Protein AF-A0A1X9MAU6-F1 (afdb_monomer_lite)

Secondary structure (DSSP, 8-state):
-EEEEE--STTS-HHHHHHHH---HHHHHHHHHHHHHHHHHHHHSTTTTTTTT-EEEEE-SS-S-SEEEEEE-SSS-EEEEEEEHHHHHHHHHTTTHHHHT--S---HHHHHHHHHHHHHHHHHHHHHH---SSHHHHHHHHHHHHHHHHHHHHTT-SSS-SHHHHHHHTTSHHHHHHHHHHHHHGGGS------HHHHHHHHHHHHS----

Sequence (212 aa):
MYIQNSLHFIYNDETYLQDNFQISRKEAIHCVAGICRTVKWLEASIFKEVLDDVRCHITDEPINFPGELVINEGEPFEPIIYMNVMAITEDFQNKEYVIDLKKNTATCFEYASFILLHEVGHYIHALIGGRGKNKREKLFDYFDGGQYYYNRYMQKMVKGISNKEKKMYRNIPHEKAADQFAMQYVQEIPIIRLDSKLLTCNLLKMVGNRTE

pLDDT: mean 86.07, std 14.17, range [34.09, 98.5]

Foldseek 3Di:
DAEAEAEDQLPDDQCSCCVPQVFGSVLLLLLLVLQVLLVVVCCVDPNNVVCVQEYEYEYQPPDQDQWDFDFDPDPVTGTYIYGHSSNLRVCVVVVVCCLLLVDPDDGSSLSSNLRNLLNVQLLVCLCVVAPDPDSNNSNCRVVVVQVVLVVVLVVPDDDCPDPVSVNSVCPRPSNVSSSVRSNVCSVVRDDDPDDPVVSVVVVCVVNVPDDD

Radius of gyration: 17.12 Å; chains: 1; bounding box: 43×42×46 Å

Organism: NCBI:txid199441

Structure (mmCIF, N/CA/C/O backbone):
data_AF-A0A1X9MAU6-F1
#
_entry.id   AF-A0A1X9MAU6-F1
#
loop_
_atom_site.group_PDB
_atom_site.id
_atom_site.type_symbol
_atom_site.label_atom_id
_atom_site.label_alt_id
_atom_site.label_comp_id
_atom_site.label_asym_id
_atom_site.label_entity_id
_atom_site.label_seq_id
_atom_site.pdbx_PDB_ins_code
_atom_site.Cartn_x
_atom_site.Cartn_y
_atom_site.Cartn_z
_atom_site.occupancy
_atom_site.B_iso_or_equiv
_atom_site.auth_seq_id
_atom_site.auth_comp_id
_atom_site.auth_asym_id
_atom_site.auth_atom_id
_atom_site.pdbx_PDB_model_num
ATOM 1 N N . MET A 1 1 ? -2.251 -9.849 -11.220 1.00 87.25 1 MET A N 1
ATOM 2 C CA . MET A 1 1 ? -1.843 -9.777 -9.808 1.00 87.25 1 MET A CA 1
ATOM 3 C C . MET A 1 1 ? -2.302 -11.043 -9.125 1.00 87.25 1 MET A C 1
ATOM 5 O O . MET A 1 1 ? -3.465 -11.401 -9.264 1.00 87.25 1 MET A O 1
ATOM 9 N N . TYR A 1 2 ? -1.398 -11.730 -8.438 1.00 84.38 2 TYR A N 1
ATOM 10 C CA . TYR A 1 2 ? -1.697 -12.973 -7.724 1.00 84.38 2 TYR A CA 1
ATOM 11 C C . TYR A 1 2 ? -1.668 -12.720 -6.221 1.00 84.38 2 TYR A C 1
ATOM 13 O O . TYR A 1 2 ? -0.751 -12.060 -5.746 1.00 84.38 2 TYR A O 1
ATOM 21 N N . ILE A 1 3 ? -2.645 -13.230 -5.471 1.00 86.31 3 ILE A N 1
ATOM 22 C CA . ILE A 1 3 ? -2.683 -13.071 -4.011 1.00 86.31 3 ILE A CA 1
ATOM 23 C C . ILE A 1 3 ? -2.075 -14.305 -3.344 1.00 86.31 3 ILE A C 1
ATOM 25 O O . ILE A 1 3 ? -2.499 -15.425 -3.623 1.00 86.31 3 ILE A O 1
ATOM 29 N N . GLN A 1 4 ? -1.147 -14.084 -2.417 1.00 86.00 4 GLN A N 1
ATOM 30 C CA . GLN A 1 4 ? -0.678 -15.075 -1.453 1.00 86.00 4 GLN A CA 1
ATOM 31 C C . GLN A 1 4 ? -1.038 -14.592 -0.047 1.00 86.00 4 GLN A C 1
ATOM 33 O O . GLN A 1 4 ? -0.888 -13.412 0.252 1.00 86.00 4 GLN A O 1
ATOM 38 N N . ASN A 1 5 ? -1.531 -15.482 0.813 1.00 83.31 5 ASN A N 1
ATOM 39 C CA . ASN A 1 5 ? -1.974 -15.114 2.156 1.00 83.31 5 ASN A CA 1
ATOM 40 C C . ASN A 1 5 ? -1.240 -15.941 3.212 1.00 83.31 5 ASN A C 1
ATOM 42 O O . ASN A 1 5 ? -1.161 -17.161 3.081 1.00 83.31 5 ASN A O 1
ATOM 46 N N . SER A 1 6 ? -0.784 -15.272 4.267 1.00 86.25 6 SER A N 1
ATOM 47 C CA . SER A 1 6 ? -0.208 -15.869 5.473 1.00 86.25 6 SER A CA 1
ATOM 48 C C . SER A 1 6 ? -0.834 -15.188 6.690 1.00 86.25 6 SER A C 1
ATOM 50 O O . SER A 1 6 ? -0.318 -14.203 7.207 1.00 86.25 6 SER A O 1
ATOM 52 N N . LEU A 1 7 ? -2.034 -15.634 7.066 1.00 86.94 7 LEU A N 1
ATOM 53 C CA . LEU A 1 7 ? -2.808 -15.050 8.163 1.00 86.94 7 LEU A CA 1
ATOM 54 C C . LEU A 1 7 ? -2.908 -16.074 9.295 1.00 86.94 7 LEU A C 1
ATOM 56 O O . LEU A 1 7 ? -3.520 -17.131 9.136 1.00 86.94 7 LEU A O 1
ATOM 60 N N . HIS A 1 8 ? -2.292 -15.768 10.427 1.00 85.56 8 HIS A N 1
ATOM 61 C CA . HIS A 1 8 ? -2.193 -16.628 11.598 1.00 85.56 8 HIS A CA 1
ATOM 62 C C . HIS A 1 8 ? -2.776 -15.962 12.844 1.00 85.56 8 HIS A C 1
ATOM 64 O O . HIS A 1 8 ? -3.524 -16.590 13.596 1.00 85.56 8 HIS A O 1
ATOM 70 N N . PHE A 1 9 ? -2.451 -14.690 13.065 1.00 84.69 9 PHE A N 1
ATOM 71 C CA . PHE A 1 9 ? -2.746 -13.978 14.299 1.00 84.69 9 PHE A CA 1
ATOM 72 C C . PHE A 1 9 ? -4.135 -13.341 14.327 1.00 84.69 9 PHE A C 1
ATOM 74 O O . PHE A 1 9 ? -4.756 -13.345 15.391 1.00 84.69 9 PHE A O 1
ATOM 81 N N . ILE A 1 10 ? -4.673 -12.867 13.195 1.00 84.69 10 ILE A N 1
ATOM 82 C CA . ILE A 1 10 ? -5.973 -12.163 13.148 1.00 84.69 10 ILE A CA 1
ATOM 83 C C . ILE A 1 10 ? -7.165 -13.022 13.602 1.00 84.69 10 ILE A C 1
ATOM 85 O O . ILE A 1 10 ? -8.248 -12.500 13.880 1.00 84.69 10 ILE A O 1
ATOM 89 N N . TYR A 1 11 ? -6.988 -14.344 13.655 1.00 83.06 11 TYR A N 1
ATOM 90 C CA . TYR A 1 11 ? -8.008 -15.291 14.097 1.00 83.06 11 TYR A CA 1
ATOM 91 C C . TYR A 1 11 ? -8.057 -15.461 15.623 1.00 83.06 11 TYR A C 1
ATOM 93 O O . TYR A 1 11 ? -9.069 -15.940 16.142 1.00 83.06 11 TYR A O 1
ATOM 101 N N . ASN A 1 12 ? -7.021 -15.024 16.349 1.00 85.31 12 ASN A N 1
ATOM 102 C CA . ASN A 1 12 ? -7.006 -15.020 17.813 1.00 85.31 12 ASN A CA 1
ATOM 103 C C . ASN A 1 12 ? -8.033 -14.041 18.380 1.00 85.31 12 ASN A C 1
ATOM 105 O O . ASN A 1 12 ? -8.452 -13.106 17.692 1.00 85.31 12 ASN A O 1
ATOM 109 N N . ASP A 1 13 ? -8.487 -14.285 19.611 1.00 85.88 13 ASP A N 1
ATOM 110 C CA . ASP A 1 13 ? -9.498 -13.465 20.284 1.00 85.88 13 ASP A CA 1
ATOM 111 C C . ASP A 1 13 ? -9.099 -11.984 20.434 1.00 85.88 13 ASP A C 1
ATOM 113 O O . ASP A 1 13 ? -7.936 -11.607 20.303 1.00 85.88 13 ASP A O 1
ATOM 117 N N . GLU A 1 14 ? -10.105 -11.126 20.651 1.00 89.75 14 GLU A N 1
ATOM 118 C CA . GLU A 1 14 ? -9.901 -9.673 20.769 1.00 89.75 14 GLU A CA 1
ATOM 119 C C . GLU A 1 14 ? -8.906 -9.336 21.884 1.00 89.75 14 GLU A C 1
ATOM 121 O O . GLU A 1 14 ? -8.099 -8.427 21.726 1.00 89.75 14 GLU A O 1
ATOM 126 N N . THR A 1 15 ? -8.946 -10.076 22.996 1.00 91.44 15 THR A N 1
ATOM 127 C CA . THR A 1 15 ? -8.061 -9.851 24.141 1.00 91.44 15 THR A CA 1
ATOM 128 C C . THR A 1 15 ? -6.611 -10.100 23.748 1.00 91.44 15 THR A C 1
ATOM 130 O O . THR A 1 15 ? -5.769 -9.239 23.973 1.00 91.44 15 THR A O 1
ATOM 133 N N . TYR A 1 16 ? -6.324 -11.210 23.067 1.00 91.44 16 TYR A N 1
ATOM 134 C CA . TYR A 1 16 ? -4.987 -11.503 22.563 1.00 91.44 16 TYR A CA 1
ATOM 135 C C . TYR A 1 16 ? -4.469 -10.418 21.609 1.00 91.44 16 TYR A C 1
ATOM 137 O O . TYR A 1 16 ? -3.326 -9.974 21.750 1.00 91.44 16 TYR A O 1
ATOM 145 N N . LEU A 1 17 ? -5.298 -9.982 20.653 1.00 89.62 17 LEU A N 1
ATOM 146 C CA . LEU A 1 17 ? -4.922 -8.948 19.683 1.00 89.62 17 LEU A CA 1
ATOM 147 C C . LEU A 1 17 ? -4.621 -7.609 20.363 1.00 89.62 17 LEU A C 1
ATOM 149 O O . LEU A 1 17 ? -3.626 -6.956 20.039 1.00 89.62 17 LEU A O 1
ATOM 153 N N . GLN A 1 18 ? -5.435 -7.236 21.347 1.00 90.12 18 GLN A N 1
ATOM 154 C CA . GLN A 1 18 ? -5.268 -5.989 22.076 1.00 90.12 18 GLN A CA 1
ATOM 155 C C . GLN A 1 18 ? -4.051 -6.020 23.012 1.00 90.12 18 GLN A C 1
ATOM 157 O O . GLN A 1 18 ? -3.299 -5.049 23.052 1.00 90.12 18 GLN A O 1
ATOM 162 N N . ASP A 1 19 ? -3.824 -7.128 23.721 1.00 90.94 19 ASP A N 1
ATOM 163 C CA . ASP A 1 19 ? -2.736 -7.249 24.698 1.00 90.94 19 ASP A CA 1
ATOM 164 C C . ASP A 1 19 ? -1.352 -7.320 24.034 1.00 90.94 19 ASP A C 1
ATOM 166 O O . ASP A 1 19 ? -0.383 -6.782 24.571 1.00 90.94 19 ASP A O 1
ATOM 170 N N . ASN A 1 20 ? -1.245 -7.966 22.866 1.00 88.88 20 ASN A N 1
ATOM 171 C CA . ASN A 1 20 ? 0.046 -8.204 22.207 1.00 88.88 20 ASN A CA 1
ATOM 172 C C . ASN A 1 20 ? 0.369 -7.184 21.111 1.00 88.88 20 ASN A C 1
ATOM 174 O O . ASN A 1 20 ? 1.542 -6.894 20.884 1.00 88.88 20 ASN A O 1
ATOM 178 N N . PHE A 1 21 ? -0.649 -6.642 20.438 1.00 87.81 21 PHE A N 1
ATOM 179 C CA . PHE A 1 21 ? -0.461 -5.787 19.261 1.00 87.81 21 PHE A CA 1
ATOM 180 C C . PHE A 1 21 ? -1.219 -4.462 19.339 1.00 87.81 21 PHE A C 1
ATOM 182 O O . PHE A 1 21 ? -1.062 -3.629 18.457 1.00 87.81 21 PHE A O 1
ATOM 189 N N . GLN A 1 22 ? -2.034 -4.247 20.379 1.00 90.25 22 GLN A N 1
ATOM 190 C CA . GLN A 1 22 ? -2.821 -3.022 20.573 1.00 90.25 22 GLN A CA 1
ATOM 191 C C . GLN A 1 22 ? -3.799 -2.714 19.425 1.00 90.25 22 GLN A C 1
ATOM 193 O O . GLN A 1 22 ? -4.216 -1.563 19.250 1.00 90.25 22 GLN A O 1
ATOM 198 N N . ILE A 1 23 ? -4.208 -3.739 18.668 1.00 92.19 23 ILE A N 1
ATOM 199 C CA . ILE A 1 23 ? -5.143 -3.585 17.554 1.00 92.19 23 ILE A CA 1
ATOM 200 C C . ILE A 1 23 ? -6.524 -4.177 17.835 1.00 92.19 23 ILE A C 1
ATOM 202 O O . ILE A 1 23 ? -6.659 -5.203 18.501 1.00 92.19 23 ILE A O 1
ATOM 206 N N . SER A 1 24 ? -7.549 -3.584 17.218 1.00 91.62 24 SER A N 1
ATOM 207 C CA . SER A 1 24 ? -8.897 -4.148 17.218 1.00 91.62 24 SER A CA 1
ATOM 208 C C . SER A 1 24 ? -9.101 -5.144 16.081 1.00 91.62 24 SER A C 1
ATOM 210 O O . SER A 1 24 ? -8.822 -4.849 14.913 1.00 91.62 24 SER A O 1
ATOM 212 N N . ARG A 1 25 ? -9.734 -6.284 16.385 1.00 89.81 25 ARG A N 1
ATOM 213 C CA . ARG A 1 25 ? -10.102 -7.284 15.369 1.00 89.81 25 ARG A CA 1
ATOM 214 C C . ARG A 1 25 ? -11.021 -6.698 14.307 1.00 89.81 25 ARG A C 1
ATOM 216 O O . ARG A 1 25 ? -10.919 -7.047 13.134 1.00 89.81 25 ARG A O 1
ATOM 223 N N . LYS A 1 26 ? -11.945 -5.819 14.706 1.00 90.31 26 LYS A N 1
ATOM 224 C CA . LYS A 1 26 ? -12.883 -5.188 13.771 1.00 90.31 26 LYS A CA 1
ATOM 225 C C . LYS A 1 26 ? -12.127 -4.414 12.691 1.00 90.31 26 LYS A C 1
ATOM 227 O O . LYS A 1 26 ? -12.440 -4.561 11.511 1.00 90.31 26 LYS A O 1
ATOM 232 N N . GLU A 1 27 ? -11.142 -3.618 13.088 1.00 93.31 27 GLU A N 1
ATOM 233 C CA . GLU A 1 27 ? -10.361 -2.819 12.147 1.00 93.31 27 GLU A CA 1
ATOM 234 C C . GLU A 1 27 ? -9.421 -3.705 11.316 1.00 93.31 27 GLU A C 1
ATOM 236 O O . GLU A 1 27 ? -9.380 -3.539 10.100 1.00 93.31 27 GLU A O 1
ATOM 241 N N . ALA A 1 28 ? -8.817 -4.749 11.898 1.00 92.31 28 ALA A N 1
ATOM 242 C CA . ALA A 1 28 ? -8.039 -5.743 11.147 1.00 92.31 28 ALA A CA 1
ATOM 243 C C . ALA A 1 28 ? -8.863 -6.428 10.042 1.00 92.31 28 ALA A C 1
ATOM 245 O O . ALA A 1 28 ? -8.425 -6.578 8.900 1.00 92.31 28 ALA A O 1
ATOM 246 N N . ILE A 1 29 ? -10.112 -6.782 10.345 1.00 90.44 29 ILE A N 1
ATOM 247 C CA . ILE A 1 29 ? -11.046 -7.348 9.371 1.00 90.44 29 ILE A CA 1
ATOM 248 C C . ILE A 1 29 ? -11.377 -6.334 8.260 1.00 90.44 29 ILE A C 1
ATOM 250 O O . ILE A 1 29 ? -11.434 -6.695 7.080 1.00 90.44 29 ILE A O 1
ATOM 254 N N . HIS A 1 30 ? -11.593 -5.064 8.615 1.00 92.62 30 HIS A N 1
ATOM 255 C CA . HIS A 1 30 ? -11.817 -3.991 7.643 1.00 92.62 30 HIS A CA 1
ATOM 256 C C . HIS A 1 30 ? -10.582 -3.755 6.761 1.00 92.62 30 HIS A C 1
ATOM 258 O O . HIS A 1 30 ? -10.739 -3.522 5.561 1.00 92.62 30 HIS A O 1
ATOM 264 N N . CYS A 1 31 ? -9.381 -3.870 7.329 1.00 94.62 31 CYS A N 1
ATOM 265 C CA . CYS A 1 31 ? -8.114 -3.798 6.613 1.00 94.62 31 CYS A CA 1
ATOM 266 C C . CYS A 1 31 ? -8.024 -4.894 5.543 1.00 94.62 31 CYS A C 1
ATOM 268 O O . CYS A 1 31 ? -7.892 -4.581 4.359 1.00 94.62 31 CYS A O 1
ATOM 270 N N . VAL A 1 32 ? -8.200 -6.168 5.922 1.00 92.94 32 VAL A N 1
ATOM 271 C CA . VAL A 1 32 ? -8.203 -7.297 4.969 1.00 92.94 32 VAL A CA 1
ATOM 272 C C . VAL A 1 32 ? -9.234 -7.074 3.860 1.00 92.94 32 VAL A C 1
ATOM 274 O O . VAL A 1 32 ? -8.935 -7.255 2.679 1.00 92.94 32 VAL A O 1
ATOM 277 N N . ALA A 1 33 ? -10.444 -6.632 4.216 1.00 90.56 33 ALA A N 1
ATOM 278 C CA . ALA A 1 33 ? -11.483 -6.340 3.236 1.00 90.56 33 ALA A CA 1
ATOM 279 C C . ALA A 1 33 ? -11.072 -5.229 2.251 1.00 90.56 33 ALA A C 1
ATOM 281 O O . ALA A 1 33 ? -11.349 -5.359 1.057 1.00 90.56 33 ALA A O 1
ATOM 282 N N . GLY A 1 34 ? -10.402 -4.174 2.728 1.00 94.38 34 GLY A N 1
ATOM 283 C CA . GLY A 1 34 ? -9.863 -3.089 1.902 1.00 94.38 34 GLY A CA 1
ATOM 284 C C . GLY A 1 34 ? -8.822 -3.584 0.902 1.00 94.38 34 GLY A C 1
ATOM 285 O O . GLY A 1 34 ? -8.954 -3.337 -0.299 1.00 94.38 34 GLY A O 1
ATOM 286 N N . ILE A 1 35 ? -7.854 -4.377 1.372 1.00 95.25 35 ILE A N 1
ATOM 287 C CA . ILE A 1 35 ? -6.806 -4.971 0.528 1.00 95.25 35 ILE A CA 1
ATOM 288 C C . ILE A 1 35 ? -7.440 -5.855 -0.552 1.00 95.25 35 ILE A C 1
ATOM 290 O O . ILE A 1 35 ? -7.277 -5.599 -1.745 1.00 95.25 35 ILE A O 1
ATOM 294 N N . CYS A 1 36 ? -8.242 -6.852 -0.163 1.00 92.00 36 CYS A N 1
ATOM 295 C CA . CYS A 1 36 ? -8.855 -7.776 -1.119 1.00 92.00 36 CYS A CA 1
ATOM 296 C C . CYS A 1 36 ? -9.763 -7.059 -2.126 1.00 92.00 36 CYS A C 1
ATOM 298 O O . CYS A 1 36 ? -9.847 -7.455 -3.292 1.00 92.00 36 CYS A O 1
ATOM 300 N N . ARG A 1 37 ? -10.485 -6.017 -1.695 1.00 92.75 37 ARG A N 1
ATOM 301 C CA . ARG A 1 37 ? -11.364 -5.266 -2.594 1.00 92.75 37 ARG A CA 1
ATOM 302 C C . ARG A 1 37 ? -10.578 -4.423 -3.586 1.00 92.75 37 ARG A C 1
ATOM 304 O O . ARG A 1 37 ? -10.982 -4.352 -4.746 1.00 92.75 37 ARG A O 1
ATOM 311 N N . THR A 1 38 ? -9.463 -3.857 -3.147 1.00 96.44 38 THR A N 1
ATOM 312 C CA . THR A 1 38 ? -8.534 -3.121 -4.002 1.00 96.44 38 THR A CA 1
ATOM 313 C C . THR A 1 38 ? -7.912 -4.037 -5.051 1.00 96.44 38 THR A C 1
ATOM 315 O O . THR A 1 38 ? -7.957 -3.697 -6.229 1.00 96.44 38 THR A O 1
ATOM 318 N N . VAL A 1 39 ? -7.459 -5.244 -4.682 1.00 94.56 39 VAL A N 1
ATOM 319 C CA . VAL A 1 39 ? -6.945 -6.223 -5.662 1.00 94.56 39 VAL A CA 1
ATOM 320 C C . VAL A 1 39 ? -7.992 -6.552 -6.729 1.00 94.56 39 VAL A C 1
ATOM 322 O O . VAL A 1 39 ? -7.709 -6.455 -7.919 1.00 94.56 39 VAL A O 1
ATOM 325 N N . LYS A 1 40 ? -9.236 -6.846 -6.331 1.00 92.12 40 LYS A N 1
ATOM 326 C CA . LYS A 1 40 ? -10.325 -7.101 -7.294 1.00 92.12 40 LYS A CA 1
ATOM 327 C C . LYS A 1 40 ? -10.593 -5.930 -8.232 1.00 92.12 40 LYS A C 1
ATOM 329 O O . LYS A 1 40 ? -10.967 -6.134 -9.382 1.00 92.12 40 LYS A O 1
ATOM 334 N N . TRP A 1 41 ? -10.502 -4.705 -7.719 1.00 95.44 41 TRP A N 1
ATOM 335 C CA . TRP A 1 41 ? -10.665 -3.518 -8.548 1.00 95.44 41 TRP A CA 1
ATOM 336 C C . TRP A 1 41 ? -9.508 -3.407 -9.546 1.00 95.44 41 TRP A C 1
ATOM 338 O O . TRP A 1 41 ? -9.765 -3.226 -10.732 1.00 95.44 41 TRP A O 1
ATOM 348 N N . LEU A 1 42 ? -8.263 -3.629 -9.108 1.00 95.81 42 LEU A N 1
ATOM 349 C CA . LEU A 1 42 ? -7.078 -3.636 -9.974 1.00 95.81 42 LEU A CA 1
ATOM 350 C C . LEU A 1 42 ? -7.192 -4.678 -11.098 1.00 95.81 42 LEU A C 1
ATOM 352 O O . LEU A 1 42 ? -6.919 -4.349 -12.251 1.00 95.81 42 LEU A O 1
ATOM 356 N N . GLU A 1 43 ? -7.675 -5.886 -10.796 1.00 93.19 43 GLU A N 1
ATOM 357 C CA . GLU A 1 43 ? -7.939 -6.956 -11.775 1.00 93.19 43 GLU A CA 1
ATOM 358 C C . GLU A 1 43 ? -8.987 -6.591 -12.841 1.00 93.19 43 GLU A C 1
ATOM 360 O O . GLU A 1 43 ? -8.977 -7.164 -13.933 1.00 93.19 43 GLU A O 1
ATOM 365 N N . ALA A 1 44 ? -9.891 -5.659 -12.534 1.00 92.81 44 ALA A N 1
ATOM 366 C CA . ALA A 1 44 ? -10.927 -5.165 -13.442 1.00 92.81 44 ALA A CA 1
ATOM 367 C C . ALA A 1 44 ? -10.589 -3.792 -14.057 1.00 92.81 44 ALA A C 1
ATOM 369 O O . ALA A 1 44 ? -11.336 -3.293 -14.898 1.00 92.81 44 ALA A O 1
ATOM 370 N N . SER A 1 45 ? -9.488 -3.174 -13.627 1.00 95.50 45 SER A N 1
ATOM 371 C CA . SER A 1 45 ? -9.066 -1.835 -14.034 1.00 95.50 45 SER A CA 1
ATOM 372 C C . SER A 1 45 ? -8.195 -1.847 -15.296 1.00 95.50 45 SER A C 1
ATOM 374 O O . SER A 1 45 ? -7.755 -2.894 -15.774 1.00 95.50 45 SER A O 1
ATOM 376 N N . ILE A 1 46 ? -7.850 -0.649 -15.775 1.00 95.44 46 ILE A N 1
ATOM 377 C CA . ILE A 1 46 ? -6.845 -0.439 -16.830 1.00 95.44 46 ILE A CA 1
ATOM 378 C C . ILE A 1 46 ? -5.440 -0.941 -16.452 1.00 95.44 46 ILE A C 1
ATOM 380 O O . ILE A 1 46 ? -4.600 -1.114 -17.328 1.00 95.44 46 ILE A O 1
ATOM 384 N N . PHE A 1 47 ? -5.168 -1.184 -15.165 1.00 96.25 47 PHE A N 1
ATOM 385 C CA . PHE A 1 47 ? -3.858 -1.628 -14.681 1.00 96.25 47 PHE A CA 1
ATOM 386 C C . PHE A 1 47 ? -3.661 -3.143 -14.760 1.00 96.25 47 PHE A C 1
ATOM 388 O O . PHE A 1 47 ? -2.550 -3.618 -14.530 1.00 96.25 47 PHE A O 1
ATOM 395 N N . LYS A 1 48 ? -4.714 -3.904 -15.086 1.00 95.25 48 LYS A N 1
ATOM 396 C CA . LYS A 1 48 ? -4.713 -5.372 -15.064 1.00 95.25 48 LYS A CA 1
ATOM 397 C C . LYS A 1 48 ? -3.507 -5.981 -15.781 1.00 95.25 48 LYS A C 1
ATOM 399 O O . LYS A 1 48 ? -2.852 -6.847 -15.214 1.00 95.25 48 LYS A O 1
ATOM 404 N N . GLU A 1 49 ? -3.241 -5.540 -17.009 1.00 94.38 49 GLU A N 1
ATOM 405 C CA . GLU A 1 49 ? -2.168 -6.090 -17.848 1.00 94.38 49 GLU A CA 1
ATOM 406 C C . GLU A 1 49 ? -0.777 -5.735 -17.320 1.00 94.38 49 GLU A C 1
ATOM 408 O O . GLU A 1 49 ? 0.149 -6.522 -17.440 1.00 94.38 49 GLU A O 1
ATOM 413 N N . VAL A 1 50 ? -0.623 -4.565 -16.697 1.00 93.50 50 VAL A N 1
ATOM 414 C CA . VAL A 1 50 ? 0.668 -4.119 -16.154 1.00 93.50 50 VAL A CA 1
ATOM 415 C C . VAL A 1 50 ? 1.009 -4.851 -14.852 1.00 93.50 50 VAL A C 1
ATOM 417 O O . VAL A 1 50 ? 2.182 -5.044 -14.537 1.00 93.50 50 VAL A O 1
ATOM 420 N N . LEU A 1 51 ? -0.019 -5.249 -14.101 1.00 94.31 51 LEU A N 1
ATOM 421 C CA . LEU A 1 51 ? 0.079 -5.896 -12.794 1.00 94.31 51 LEU A CA 1
ATOM 422 C C . LEU A 1 51 ? -0.055 -7.422 -12.870 1.00 94.31 51 LEU A C 1
ATOM 424 O O . LEU A 1 51 ? -0.296 -8.062 -11.844 1.00 94.31 51 LEU A O 1
ATOM 428 N N . ASP A 1 52 ? 0.005 -8.017 -14.059 1.00 91.00 52 ASP A N 1
ATOM 429 C CA . ASP A 1 52 ? -0.234 -9.445 -14.260 1.00 91.00 52 ASP A CA 1
ATOM 430 C C . ASP A 1 52 ? 0.792 -10.320 -13.526 1.00 91.00 52 ASP A C 1
ATOM 432 O O . ASP A 1 52 ? 0.391 -11.298 -12.901 1.00 91.00 52 ASP A O 1
ATOM 436 N N . ASP A 1 53 ? 2.054 -9.899 -13.497 1.00 88.31 53 ASP A N 1
ATOM 437 C CA . ASP A 1 53 ? 3.200 -10.570 -12.878 1.00 88.31 53 ASP A CA 1
ATOM 438 C C . ASP A 1 53 ? 3.495 -10.163 -11.428 1.00 88.31 53 ASP A C 1
ATOM 440 O O . ASP A 1 53 ? 4.394 -10.723 -10.802 1.00 88.31 53 ASP A O 1
ATOM 444 N N . VAL A 1 54 ? 2.732 -9.223 -10.869 1.00 92.44 54 VAL A N 1
ATOM 445 C CA . VAL A 1 54 ? 2.913 -8.779 -9.482 1.00 92.44 54 VAL A CA 1
ATOM 446 C C . VAL A 1 54 ? 2.253 -9.770 -8.526 1.00 92.44 54 VAL A C 1
ATOM 448 O O . VAL A 1 54 ? 1.057 -10.074 -8.658 1.00 92.44 54 VAL A O 1
ATOM 451 N N . ARG A 1 55 ? 2.997 -10.243 -7.521 1.00 92.44 55 ARG A N 1
ATOM 452 C CA . ARG A 1 55 ? 2.419 -10.977 -6.386 1.00 92.44 55 ARG A CA 1
ATOM 453 C C . ARG A 1 55 ? 2.091 -10.010 -5.253 1.00 92.44 55 ARG A C 1
ATOM 455 O O . ARG A 1 55 ? 2.866 -9.118 -4.946 1.00 92.44 55 ARG A O 1
ATOM 462 N N . CYS A 1 56 ? 0.932 -10.181 -4.635 1.00 93.88 56 CYS A N 1
ATOM 463 C CA . CYS A 1 56 ? 0.492 -9.444 -3.459 1.00 93.88 56 CYS A CA 1
ATOM 464 C C . CYS A 1 56 ? 0.442 -10.419 -2.282 1.00 93.88 56 CYS A C 1
ATOM 466 O O . CYS A 1 56 ? -0.426 -11.292 -2.2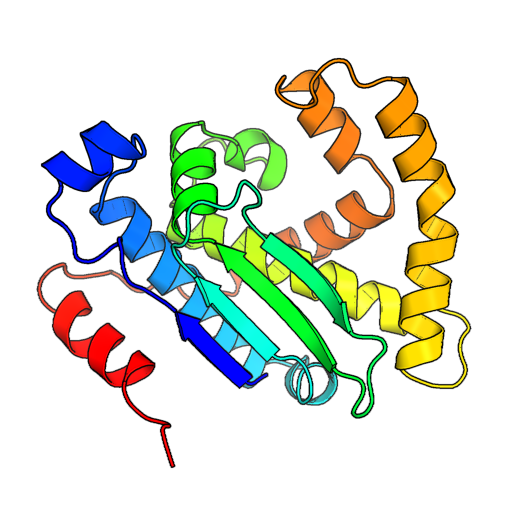43 1.00 93.88 56 CYS A O 1
ATOM 468 N N . HIS A 1 57 ? 1.365 -10.283 -1.336 1.00 93.62 57 HIS A N 1
ATOM 469 C CA . HIS A 1 57 ? 1.426 -11.105 -0.138 1.00 93.62 57 HIS A CA 1
ATOM 470 C C . HIS A 1 57 ? 0.740 -10.384 1.025 1.00 93.62 57 HIS A C 1
ATOM 472 O O . HIS A 1 57 ? 1.225 -9.362 1.498 1.00 93.62 57 HIS A O 1
ATOM 478 N N . ILE A 1 58 ? -0.394 -10.908 1.486 1.00 93.81 58 ILE A N 1
ATOM 479 C CA . ILE A 1 58 ? -1.115 -10.395 2.654 1.00 93.81 58 ILE A CA 1
ATOM 480 C C . ILE A 1 58 ? -0.696 -11.213 3.874 1.00 93.81 58 ILE A C 1
ATOM 482 O O . ILE A 1 58 ? -0.897 -12.428 3.898 1.00 93.81 58 ILE A O 1
ATOM 486 N N . THR A 1 59 ? -0.126 -10.554 4.879 1.00 92.25 59 THR A N 1
ATOM 487 C CA . THR A 1 59 ? 0.375 -11.192 6.100 1.00 92.25 59 THR A CA 1
ATOM 488 C C . THR A 1 59 ? -0.130 -10.492 7.357 1.00 92.25 59 THR A C 1
ATOM 490 O O . THR A 1 59 ? -0.511 -9.321 7.322 1.00 92.25 59 THR A O 1
ATOM 493 N N . ASP A 1 60 ? -0.144 -11.211 8.472 1.00 90.00 60 ASP A N 1
ATOM 494 C CA . ASP A 1 60 ? -0.338 -10.658 9.812 1.00 90.00 60 ASP A CA 1
ATOM 495 C C . ASP A 1 60 ? 0.824 -10.975 10.761 1.00 90.00 60 ASP A C 1
ATOM 497 O O . ASP A 1 60 ? 0.712 -10.810 11.976 1.00 90.00 60 ASP A O 1
ATOM 501 N N . GLU A 1 61 ? 1.957 -11.405 10.207 1.00 87.75 61 GLU A N 1
ATOM 502 C CA . GLU A 1 61 ? 3.185 -11.583 10.969 1.00 87.75 61 GLU A CA 1
ATOM 503 C C . GLU A 1 61 ? 3.647 -10.250 11.585 1.00 87.75 61 GLU A C 1
ATOM 505 O O . GLU A 1 61 ? 3.423 -9.188 11.002 1.00 87.75 61 GLU A O 1
ATOM 510 N N . PRO A 1 62 ? 4.304 -10.264 12.757 1.00 74.81 62 PRO A N 1
ATOM 511 C CA . PRO A 1 62 ? 4.742 -9.053 13.450 1.00 74.81 62 PRO A CA 1
ATOM 512 C C . PRO A 1 62 ? 5.934 -8.398 12.734 1.00 74.81 62 PRO A C 1
ATOM 514 O O . PRO A 1 62 ? 7.092 -8.574 13.113 1.00 74.81 62 PRO A O 1
ATOM 517 N N . ILE A 1 63 ? 5.636 -7.646 11.677 1.00 74.94 63 ILE A N 1
ATOM 518 C CA . ILE A 1 63 ? 6.591 -6.900 10.858 1.00 74.94 63 ILE A CA 1
ATOM 519 C C . ILE A 1 63 ? 6.198 -5.418 10.885 1.00 74.94 63 ILE A C 1
ATOM 521 O O . ILE A 1 63 ? 5.018 -5.080 10.857 1.00 74.94 63 ILE A O 1
ATOM 525 N N . ASN A 1 64 ? 7.189 -4.526 10.929 1.00 71.06 64 ASN A N 1
ATOM 526 C CA . ASN A 1 64 ? 6.994 -3.097 11.215 1.00 71.06 64 ASN A CA 1
ATOM 527 C C . ASN A 1 64 ? 6.720 -2.213 9.982 1.00 71.06 64 ASN A C 1
ATOM 529 O O . ASN A 1 64 ? 6.973 -1.010 10.044 1.00 71.06 64 ASN A O 1
ATOM 533 N N . PHE A 1 65 ? 6.257 -2.764 8.858 1.00 86.00 65 PHE A N 1
ATOM 534 C CA . PHE A 1 65 ? 5.877 -1.955 7.695 1.00 86.00 65 PHE A CA 1
ATOM 535 C C . PHE A 1 65 ? 4.450 -2.279 7.235 1.00 86.00 65 PHE A C 1
ATOM 537 O O . PHE A 1 65 ? 4.099 -3.455 7.139 1.00 86.00 65 PHE A O 1
ATOM 544 N N . PRO A 1 66 ? 3.614 -1.262 6.950 1.00 92.12 66 PRO A N 1
ATOM 545 C CA . PRO A 1 66 ? 2.231 -1.470 6.521 1.00 92.12 66 PRO A CA 1
ATOM 546 C C . PRO A 1 66 ? 2.146 -2.014 5.088 1.00 92.12 66 PRO A C 1
ATOM 548 O O . PRO A 1 66 ? 1.283 -2.840 4.785 1.00 92.12 66 PRO A O 1
ATOM 551 N N . GLY A 1 67 ? 3.061 -1.581 4.221 1.00 94.44 67 GLY A N 1
ATOM 552 C CA . GLY A 1 67 ? 3.195 -2.015 2.838 1.00 94.44 67 GLY A CA 1
ATOM 553 C C . GLY A 1 67 ? 4.650 -1.922 2.391 1.00 94.44 67 GLY A C 1
ATOM 554 O O . GLY A 1 67 ? 5.391 -1.082 2.902 1.00 94.44 67 GLY A O 1
ATOM 555 N N . GLU A 1 68 ? 5.064 -2.806 1.487 1.00 94.31 68 GLU A N 1
ATOM 556 C CA . GLU A 1 68 ? 6.381 -2.731 0.850 1.00 94.31 68 GLU A CA 1
ATOM 557 C C . GLU A 1 68 ? 6.362 -3.395 -0.530 1.00 94.31 68 GLU A C 1
ATOM 559 O O . GLU A 1 68 ? 6.045 -4.581 -0.662 1.00 94.31 68 GLU A O 1
ATOM 564 N N . LEU A 1 69 ? 6.753 -2.650 -1.562 1.00 94.00 69 LEU A N 1
ATOM 565 C CA . LEU A 1 69 ? 7.151 -3.214 -2.846 1.00 94.00 69 LEU A CA 1
ATOM 566 C C . LEU A 1 69 ? 8.603 -3.714 -2.792 1.00 94.00 69 LEU A C 1
ATOM 568 O O . LEU A 1 69 ? 9.552 -2.932 -2.770 1.00 94.00 69 LEU A O 1
ATOM 572 N N . VAL A 1 70 ?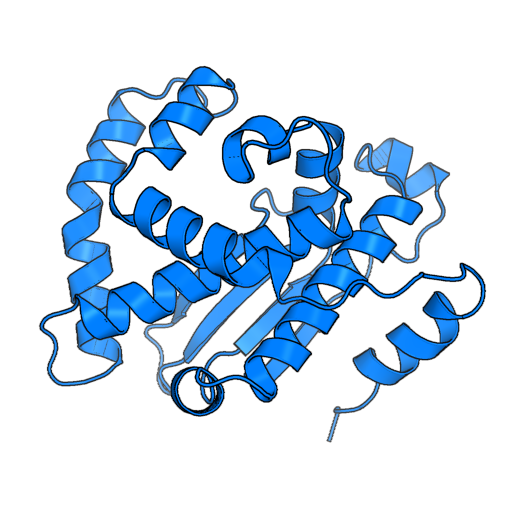 8.775 -5.029 -2.877 1.00 90.44 70 VAL A N 1
ATOM 573 C CA . VAL A 1 70 ? 10.070 -5.703 -2.985 1.00 90.44 70 VAL A CA 1
ATOM 574 C C . VAL A 1 70 ? 10.304 -6.153 -4.422 1.00 90.44 70 VAL A C 1
ATOM 576 O O . VAL A 1 70 ? 9.452 -6.777 -5.057 1.00 90.44 70 VAL A O 1
ATOM 579 N N . ILE A 1 71 ? 11.502 -5.876 -4.928 1.00 86.06 71 ILE A N 1
ATOM 580 C CA . ILE A 1 71 ? 11.955 -6.333 -6.239 1.00 86.06 71 ILE A CA 1
ATOM 581 C C . ILE A 1 71 ? 12.896 -7.515 -6.022 1.00 86.06 71 ILE A C 1
ATOM 583 O O . ILE A 1 71 ? 14.043 -7.328 -5.622 1.00 86.06 71 ILE A O 1
ATOM 587 N N . ASN A 1 72 ? 12.423 -8.739 -6.271 1.00 76.69 72 ASN A N 1
ATOM 588 C CA . ASN A 1 72 ? 13.287 -9.910 -6.172 1.00 76.69 72 ASN A CA 1
ATOM 589 C C . ASN A 1 72 ? 14.218 -9.989 -7.395 1.00 76.69 72 ASN A C 1
ATOM 591 O O . ASN A 1 72 ? 13.764 -10.058 -8.539 1.00 76.69 72 ASN A O 1
ATOM 595 N N . GLU A 1 73 ? 15.530 -9.983 -7.149 1.00 70.62 73 GLU A N 1
ATOM 596 C CA . GLU A 1 73 ? 16.575 -10.080 -8.178 1.00 70.62 73 GLU A CA 1
ATOM 597 C C . GLU A 1 73 ? 16.740 -11.484 -8.779 1.00 70.62 73 GLU A C 1
ATOM 599 O O . GLU A 1 73 ? 17.461 -11.635 -9.775 1.00 70.62 73 GLU A O 1
ATOM 604 N N . GLY A 1 74 ? 16.097 -12.493 -8.181 1.00 72.75 74 GLY A N 1
ATOM 605 C CA . GLY A 1 74 ? 16.144 -13.882 -8.627 1.00 72.75 74 GLY A CA 1
ATOM 606 C C . GLY A 1 74 ? 15.556 -14.118 -10.023 1.00 72.75 74 GLY A C 1
ATOM 607 O O . GLY A 1 74 ? 14.926 -13.248 -10.626 1.00 72.75 74 GLY A O 1
ATOM 608 N N . GLU A 1 75 ? 15.774 -15.327 -10.541 1.00 72.81 75 GLU A N 1
ATOM 609 C CA . GLU A 1 75 ? 15.096 -15.825 -11.738 1.00 72.81 75 GLU A CA 1
ATOM 610 C C . GLU A 1 75 ? 14.062 -16.892 -11.334 1.00 72.81 75 GLU A C 1
ATOM 612 O O . GLU A 1 75 ? 14.445 -17.899 -10.733 1.00 72.81 75 GLU A O 1
ATOM 617 N N . PRO A 1 76 ? 12.765 -16.704 -11.647 1.00 76.31 76 PRO A N 1
ATOM 618 C CA . PRO A 1 76 ? 12.192 -15.615 -12.445 1.00 76.31 76 PRO A CA 1
ATOM 619 C C . PRO A 1 76 ? 12.107 -14.272 -11.694 1.00 76.31 76 PRO A C 1
ATOM 621 O O . PRO A 1 76 ? 11.914 -14.239 -10.481 1.00 76.31 76 PRO A O 1
ATOM 624 N N . PHE A 1 77 ? 12.216 -13.169 -12.447 1.00 82.50 77 PHE A N 1
ATOM 625 C CA . PHE A 1 77 ? 12.021 -11.812 -11.932 1.00 82.50 77 PHE A CA 1
ATOM 626 C C . PHE A 1 77 ? 10.587 -11.634 -11.435 1.00 82.50 77 PHE A C 1
ATOM 628 O O . PHE A 1 77 ? 9.642 -11.880 -12.187 1.00 82.50 77 PHE A O 1
ATOM 635 N N . GLU A 1 78 ? 10.431 -11.176 -10.197 1.00 85.88 78 GLU A N 1
ATOM 636 C CA . GLU A 1 78 ? 9.130 -11.161 -9.543 1.00 85.88 78 GLU A CA 1
ATOM 637 C C . GLU A 1 78 ? 8.985 -9.968 -8.586 1.00 85.88 78 GLU A C 1
ATOM 639 O O . GLU A 1 78 ? 9.580 -9.956 -7.503 1.00 85.88 78 GLU A O 1
ATOM 644 N N . PRO A 1 79 ? 8.196 -8.950 -8.964 1.00 91.88 79 PRO A N 1
ATOM 645 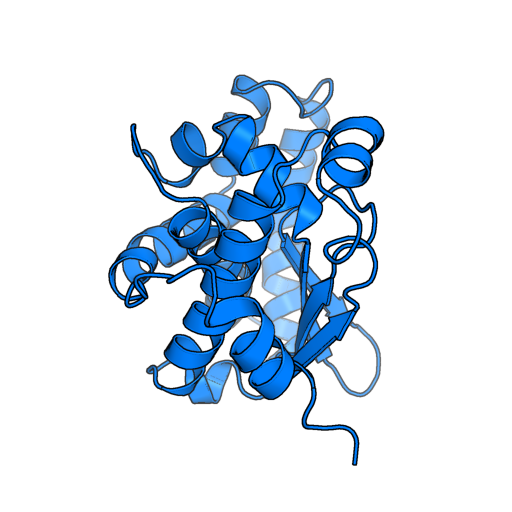C CA . PRO A 1 79 ? 7.793 -7.885 -8.057 1.00 91.88 79 PRO A CA 1
ATOM 646 C C . PRO A 1 79 ? 6.769 -8.411 -7.046 1.00 91.88 79 PRO A C 1
ATOM 648 O O . PRO A 1 79 ? 5.738 -8.979 -7.425 1.00 91.88 79 PRO A O 1
ATOM 651 N N . ILE A 1 80 ? 7.031 -8.184 -5.762 1.00 93.62 80 ILE A N 1
ATOM 652 C CA . ILE A 1 80 ? 6.167 -8.622 -4.665 1.00 93.62 80 ILE A CA 1
ATOM 653 C C . ILE A 1 80 ? 5.749 -7.399 -3.858 1.00 93.62 80 ILE A C 1
ATOM 655 O O . ILE A 1 80 ? 6.595 -6.662 -3.370 1.00 93.62 80 ILE A O 1
ATOM 659 N N . ILE A 1 81 ? 4.447 -7.196 -3.692 1.00 95.75 81 ILE A N 1
ATOM 660 C CA . ILE A 1 81 ? 3.888 -6.225 -2.753 1.00 95.75 81 ILE A CA 1
ATOM 661 C C . ILE A 1 81 ? 3.511 -6.975 -1.480 1.00 95.75 81 ILE A C 1
ATOM 663 O O . ILE A 1 81 ? 2.614 -7.818 -1.502 1.00 95.75 81 ILE A O 1
ATOM 667 N N . TYR A 1 82 ? 4.176 -6.669 -0.376 1.00 95.19 82 TYR A N 1
ATOM 668 C CA . TYR A 1 82 ? 3.802 -7.144 0.949 1.00 95.19 82 TYR A CA 1
ATOM 669 C C . TYR A 1 82 ? 2.812 -6.172 1.581 1.00 95.19 82 TYR A C 1
ATOM 671 O O . TYR A 1 82 ? 3.017 -4.965 1.537 1.00 95.19 82 TYR A O 1
ATOM 679 N N . MET A 1 83 ? 1.753 -6.704 2.182 1.00 97.00 83 MET A N 1
ATOM 680 C CA . MET A 1 83 ? 0.737 -5.951 2.910 1.00 97.00 83 MET A CA 1
ATOM 681 C C . MET A 1 83 ? 0.588 -6.550 4.302 1.00 97.00 83 MET A C 1
ATOM 683 O O . MET A 1 83 ? 0.185 -7.709 4.433 1.00 97.00 83 MET A O 1
ATOM 687 N N . ASN A 1 84 ? 0.884 -5.769 5.338 1.00 95.50 84 ASN A N 1
ATOM 688 C CA . ASN A 1 84 ? 0.805 -6.241 6.714 1.00 95.50 84 ASN A CA 1
ATOM 689 C C . ASN A 1 84 ? -0.462 -5.729 7.400 1.00 95.50 84 ASN A C 1
ATOM 691 O O . ASN A 1 84 ? -0.594 -4.546 7.713 1.00 95.50 84 ASN A O 1
ATOM 695 N N . VAL A 1 85 ? -1.396 -6.637 7.672 1.00 94.81 85 VAL A N 1
ATOM 696 C CA . VAL A 1 85 ? -2.689 -6.302 8.278 1.00 94.81 85 VAL A CA 1
ATOM 697 C C . VAL A 1 85 ? -2.519 -5.702 9.673 1.00 94.81 85 VAL A C 1
ATOM 699 O O . VAL A 1 85 ? -3.249 -4.774 10.021 1.00 94.81 85 VAL A O 1
ATOM 702 N N . MET A 1 86 ? -1.560 -6.194 10.461 1.00 93.00 86 MET A N 1
ATOM 703 C CA . MET A 1 86 ? -1.328 -5.720 11.826 1.00 93.00 86 MET A CA 1
ATOM 704 C C . MET A 1 86 ? -0.800 -4.286 11.812 1.00 93.00 86 MET A C 1
ATOM 706 O O . MET A 1 86 ? -1.405 -3.415 12.435 1.00 93.00 86 MET A O 1
ATOM 710 N N . ALA A 1 87 ? 0.252 -4.025 11.031 1.00 93.94 87 ALA A N 1
ATOM 711 C CA . ALA A 1 87 ? 0.868 -2.702 10.937 1.00 93.94 87 ALA A CA 1
ATOM 712 C C . ALA A 1 87 ? -0.093 -1.654 10.349 1.00 93.94 87 ALA A C 1
ATOM 714 O O . ALA A 1 87 ? -0.218 -0.563 10.896 1.00 93.94 87 ALA A O 1
ATOM 715 N N . ILE A 1 88 ? -0.857 -1.989 9.299 1.00 96.06 88 ILE A N 1
ATOM 716 C CA . ILE A 1 88 ? -1.869 -1.072 8.739 1.00 96.06 88 ILE A CA 1
ATOM 717 C C . ILE A 1 88 ? -2.944 -0.734 9.779 1.00 96.06 88 ILE A C 1
ATOM 719 O O . ILE A 1 88 ? -3.406 0.407 9.858 1.00 96.06 88 ILE A O 1
ATOM 723 N N . THR A 1 89 ? -3.376 -1.725 10.562 1.00 95.06 89 THR A N 1
ATOM 724 C CA . THR A 1 89 ? -4.417 -1.530 11.578 1.00 95.06 89 THR A CA 1
ATOM 725 C C . THR A 1 89 ? -3.907 -0.666 12.730 1.00 95.06 89 THR A C 1
ATOM 727 O O . THR A 1 89 ? -4.610 0.246 13.172 1.00 95.06 89 THR A O 1
ATOM 730 N N . GLU A 1 90 ? -2.675 -0.905 13.177 1.00 93.88 90 GLU A N 1
ATOM 731 C CA . GLU A 1 90 ? -2.000 -0.080 14.178 1.00 93.88 90 GLU A CA 1
ATOM 732 C C . GLU A 1 90 ? -1.851 1.373 13.690 1.00 93.88 90 GLU A C 1
ATOM 734 O O . GLU A 1 90 ? -2.293 2.302 14.371 1.00 93.88 90 GLU A O 1
ATOM 739 N N . ASP A 1 91 ? -1.327 1.584 12.479 1.00 93.62 91 ASP A N 1
ATOM 740 C CA . ASP A 1 91 ? -1.178 2.913 11.869 1.00 93.62 91 ASP A CA 1
ATOM 741 C C . ASP A 1 91 ? -2.529 3.631 11.716 1.00 93.62 91 ASP A C 1
ATOM 743 O O . ASP A 1 91 ? -2.654 4.834 11.984 1.00 93.62 91 ASP A O 1
ATOM 747 N N . PHE A 1 92 ? -3.584 2.893 11.353 1.00 95.44 92 PHE A N 1
ATOM 748 C CA . PHE A 1 92 ? -4.940 3.429 11.300 1.00 95.44 92 PHE A CA 1
ATOM 749 C C . PHE A 1 92 ? -5.414 3.923 12.672 1.00 95.44 92 PHE A C 1
ATOM 751 O O . PHE A 1 92 ? -5.909 5.050 12.786 1.00 95.44 92 PHE A O 1
ATOM 758 N N . GLN A 1 93 ? -5.250 3.109 13.719 1.00 94.19 93 GLN A N 1
ATOM 759 C CA . GLN A 1 93 ? -5.637 3.463 15.088 1.00 94.19 93 GLN A CA 1
ATOM 760 C C . GLN A 1 93 ? -4.821 4.643 15.634 1.00 94.19 93 GLN A C 1
ATOM 762 O O . GLN A 1 93 ? -5.365 5.487 16.354 1.00 94.19 93 GLN A O 1
ATOM 767 N N . ASN A 1 94 ? -3.561 4.760 15.211 1.00 92.38 94 ASN A N 1
ATOM 768 C CA . ASN A 1 94 ? -2.677 5.894 15.488 1.00 92.38 94 ASN A CA 1
ATOM 769 C C . ASN A 1 94 ? -2.966 7.135 14.624 1.00 92.38 94 ASN A C 1
ATOM 771 O O . ASN A 1 94 ? -2.373 8.194 14.835 1.00 92.38 94 ASN A O 1
ATOM 775 N N . LYS A 1 95 ? -3.950 7.055 13.720 1.00 93.69 95 LYS A N 1
ATOM 776 C CA . LYS A 1 95 ? -4.431 8.143 12.856 1.00 93.69 95 LYS A CA 1
ATOM 777 C C . LYS A 1 95 ? -3.417 8.630 11.820 1.00 93.69 95 LYS A C 1
ATOM 779 O O . LYS A 1 95 ? -3.493 9.781 11.383 1.00 93.69 95 LYS A O 1
ATOM 784 N N . GLU A 1 96 ? -2.529 7.754 11.357 1.00 91.62 96 GLU A N 1
ATOM 785 C CA . GLU A 1 96 ? -1.572 8.068 10.282 1.00 91.62 96 GLU A CA 1
ATOM 786 C C . GLU A 1 96 ? -2.271 8.458 8.969 1.00 91.62 96 GLU A C 1
ATOM 788 O O . GLU A 1 96 ? -1.789 9.306 8.214 1.00 91.62 96 GLU A O 1
ATOM 793 N N . TYR A 1 97 ? -3.502 7.975 8.761 1.00 89.62 97 TYR A N 1
ATOM 794 C CA . TYR A 1 97 ? -4.364 8.376 7.647 1.00 89.62 97 TYR A CA 1
ATOM 795 C C . TYR A 1 97 ? -4.574 9.899 7.534 1.00 89.62 97 TYR A C 1
ATOM 797 O O . TYR A 1 97 ? -4.867 10.400 6.449 1.00 89.62 97 TYR A O 1
ATOM 805 N N . VAL A 1 98 ? -4.437 10.670 8.619 1.00 89.88 9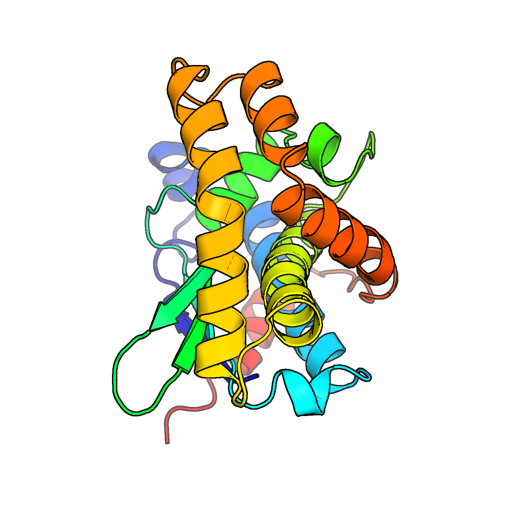8 VAL A N 1
ATOM 806 C CA . VAL A 1 98 ? -4.564 12.137 8.564 1.00 89.88 98 VAL A CA 1
ATOM 807 C C . VAL A 1 98 ? -3.437 12.752 7.735 1.00 89.88 98 VAL A C 1
ATOM 809 O O . VAL A 1 98 ? -3.651 13.744 7.037 1.00 89.88 98 VAL A O 1
ATOM 812 N N . ILE A 1 99 ? -2.241 12.167 7.796 1.00 87.88 99 ILE A N 1
ATOM 813 C CA . ILE A 1 99 ? -1.078 12.599 7.018 1.00 87.88 99 ILE A CA 1
ATOM 814 C C . ILE A 1 99 ? -1.184 12.050 5.595 1.00 87.88 99 ILE A C 1
ATOM 816 O O . ILE A 1 99 ? -1.071 12.818 4.637 1.00 87.88 99 ILE A O 1
ATOM 820 N N . ASP A 1 100 ? -1.458 10.753 5.486 1.00 89.94 100 ASP A N 1
ATOM 821 C CA . ASP A 1 100 ? -1.403 9.994 4.237 1.00 89.94 100 ASP A CA 1
ATOM 822 C C . ASP A 1 100 ? -2.580 10.317 3.301 1.00 89.94 100 ASP A C 1
ATOM 824 O O . ASP A 1 100 ? -2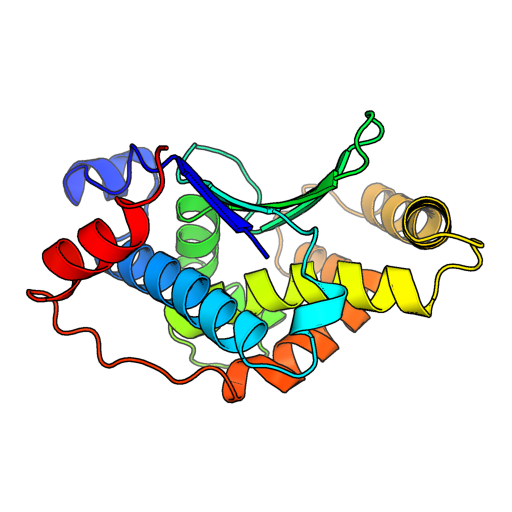.401 10.778 2.173 1.00 89.94 100 ASP A O 1
ATOM 828 N N . LEU A 1 101 ? -3.813 10.169 3.798 1.00 90.75 101 LEU A N 1
ATOM 829 C CA . LEU A 1 101 ? -5.039 10.434 3.038 1.00 90.75 101 LEU A CA 1
ATOM 830 C C . LEU A 1 101 ? -5.463 11.906 3.065 1.00 90.75 101 LEU A C 1
ATOM 832 O O . LEU A 1 101 ? -6.361 12.291 2.315 1.00 90.75 101 LEU A O 1
ATOM 836 N N . LYS A 1 102 ? -4.871 12.730 3.943 1.00 90.06 102 LYS A N 1
ATOM 837 C CA . LYS A 1 102 ? -5.258 14.141 4.160 1.00 90.06 102 LYS A CA 1
ATOM 838 C C . LYS A 1 102 ? -6.750 14.302 4.473 1.00 90.06 102 LYS A C 1
ATOM 840 O O . LYS A 1 102 ? -7.378 15.293 4.097 1.00 90.06 102 LYS A O 1
ATOM 845 N N . LYS A 1 103 ? -7.318 13.316 5.174 1.00 89.31 103 LYS A N 1
ATOM 846 C CA . LYS A 1 103 ? -8.714 13.288 5.627 1.00 89.31 103 LYS A CA 1
ATOM 847 C C . LYS A 1 103 ? -8.777 13.363 7.152 1.00 89.31 103 LYS A C 1
ATOM 849 O O . LYS A 1 103 ? -8.014 12.698 7.842 1.00 89.31 103 LYS A O 1
ATOM 854 N N . ASN A 1 104 ? -9.752 14.105 7.681 1.00 89.88 104 ASN A N 1
ATOM 855 C CA . ASN A 1 104 ? -10.032 14.128 9.125 1.00 89.88 104 ASN A CA 1
ATOM 856 C C . ASN A 1 104 ? -10.671 12.817 9.611 1.00 89.88 104 ASN A C 1
ATOM 858 O O . ASN A 1 104 ? -10.510 12.429 10.768 1.00 89.88 104 ASN A O 1
ATOM 862 N N . THR A 1 105 ? -11.388 12.132 8.722 1.00 90.19 105 THR A N 1
ATOM 863 C CA . THR A 1 105 ? -12.040 10.850 8.987 1.00 90.19 105 THR A CA 1
ATOM 864 C C . THR A 1 105 ? -11.821 9.914 7.807 1.00 90.19 105 THR A C 1
ATOM 866 O O . THR A 1 105 ? -12.074 10.291 6.663 1.00 90.19 105 THR A O 1
ATOM 869 N N . ALA A 1 106 ? -11.377 8.699 8.098 1.00 93.75 106 ALA A N 1
ATOM 870 C CA . ALA A 1 106 ? -11.256 7.598 7.155 1.00 93.75 106 ALA A CA 1
ATOM 871 C C . ALA A 1 106 ? -11.643 6.303 7.875 1.00 93.75 106 ALA A C 1
ATOM 873 O O . ALA A 1 106 ? -11.585 6.225 9.103 1.00 93.75 106 ALA A O 1
ATOM 874 N N . THR A 1 107 ? -12.050 5.296 7.119 1.00 95.25 107 THR A N 1
ATOM 875 C CA . THR A 1 107 ? -12.211 3.926 7.621 1.00 95.25 107 THR A CA 1
ATOM 876 C C . THR A 1 107 ? -10.909 3.140 7.457 1.00 95.25 107 THR A C 1
ATOM 878 O O . THR A 1 107 ? -10.130 3.430 6.548 1.00 95.25 107 THR A O 1
ATOM 881 N N . CYS A 1 108 ? -10.684 2.101 8.272 1.00 95.62 108 CYS A N 1
ATOM 882 C CA . CYS A 1 108 ? -9.520 1.224 8.089 1.00 95.62 108 CYS A CA 1
ATOM 883 C C . CYS A 1 108 ? -9.534 0.541 6.708 1.00 95.62 108 CYS A C 1
ATOM 885 O O . CYS A 1 108 ? -8.491 0.344 6.096 1.00 95.62 108 CYS A O 1
ATOM 887 N N . PHE A 1 109 ? -10.726 0.295 6.151 1.00 95.94 109 PHE A N 1
ATOM 888 C CA . PHE A 1 109 ? -10.905 -0.154 4.769 1.00 95.94 109 PHE A CA 1
ATOM 889 C C . PHE A 1 109 ? -10.299 0.825 3.748 1.00 95.94 109 PHE A C 1
ATOM 891 O O . PHE A 1 109 ? -9.533 0.413 2.877 1.00 95.94 109 PHE A O 1
ATOM 898 N N . GLU A 1 110 ? -10.640 2.118 3.835 1.00 96.50 110 GLU A N 1
ATOM 899 C CA . GLU A 1 110 ? -10.097 3.146 2.933 1.00 96.50 110 GLU A CA 1
ATOM 900 C C . GLU A 1 110 ? -8.588 3.293 3.117 1.00 96.50 110 GLU A C 1
ATOM 902 O O . GLU A 1 110 ? -7.868 3.445 2.134 1.00 96.50 110 GLU A O 1
ATOM 907 N N . TYR A 1 111 ? -8.111 3.229 4.361 1.00 97.56 111 TYR A N 1
ATOM 908 C CA . TYR A 1 111 ? -6.688 3.344 4.649 1.00 97.56 111 TYR A CA 1
ATOM 909 C C . TYR A 1 111 ? -5.893 2.161 4.091 1.00 97.56 111 TYR A C 1
ATOM 911 O O . TYR A 1 111 ? -4.928 2.366 3.366 1.00 97.56 111 TYR A O 1
ATOM 919 N N . ALA A 1 112 ? -6.350 0.929 4.303 1.00 97.50 112 ALA A N 1
ATOM 920 C CA . ALA A 1 112 ? -5.712 -0.254 3.733 1.00 97.50 112 ALA A CA 1
ATOM 921 C C . ALA A 1 112 ? -5.727 -0.248 2.194 1.00 97.50 112 ALA A C 1
ATOM 923 O O . ALA A 1 112 ? -4.747 -0.628 1.554 1.00 97.50 112 ALA A O 1
ATOM 924 N N . SER A 1 113 ? -6.820 0.239 1.595 1.00 97.94 113 SER A N 1
ATOM 925 C CA . SER A 1 113 ? -6.916 0.431 0.142 1.00 97.94 113 SER A CA 1
ATOM 926 C C . SER A 1 113 ? -5.893 1.454 -0.357 1.00 97.94 113 SER A C 1
ATOM 928 O O . SER A 1 113 ? -5.243 1.233 -1.375 1.00 97.94 113 SER A O 1
ATOM 930 N N . PHE A 1 114 ? -5.719 2.554 0.380 1.00 98.25 114 PHE A N 1
ATOM 931 C CA . PHE A 1 114 ? -4.703 3.561 0.091 1.00 98.25 114 PHE A CA 1
ATOM 932 C C . PHE A 1 114 ? -3.288 2.984 0.150 1.00 98.25 114 PHE A C 1
ATOM 934 O O . PHE A 1 114 ? -2.538 3.200 -0.794 1.00 98.25 114 PHE A O 1
ATOM 941 N N . ILE A 1 115 ? -2.935 2.226 1.195 1.00 98.25 115 ILE A N 1
ATOM 942 C CA . ILE A 1 115 ? -1.588 1.646 1.326 1.00 98.25 115 ILE A CA 1
ATOM 943 C C . ILE A 1 115 ? -1.288 0.698 0.158 1.00 98.25 115 ILE A C 1
ATOM 945 O O . ILE A 1 115 ? -0.240 0.817 -0.465 1.00 98.25 115 ILE A O 1
ATOM 949 N N . LEU A 1 116 ? -2.222 -0.179 -0.229 1.00 98.19 116 LEU A N 1
ATOM 950 C CA . LEU A 1 116 ? -1.984 -1.061 -1.379 1.00 98.19 116 LEU A CA 1
ATOM 951 C C . LEU A 1 116 ? -1.853 -0.263 -2.685 1.00 98.19 116 LEU A C 1
ATOM 953 O O . LEU A 1 116 ? -0.968 -0.533 -3.495 1.00 98.19 116 LEU A O 1
ATOM 957 N N . LEU A 1 117 ? -2.713 0.736 -2.904 1.00 98.50 117 LEU A N 1
ATOM 958 C CA . LEU A 1 117 ? -2.594 1.599 -4.080 1.00 98.50 117 LEU A CA 1
ATOM 959 C C . LEU A 1 117 ? -1.292 2.410 -4.074 1.00 98.50 117 LEU A C 1
ATOM 961 O O . LEU A 1 117 ? -0.783 2.705 -5.149 1.00 98.50 117 LEU A O 1
ATOM 965 N N . HIS A 1 118 ? -0.750 2.754 -2.906 1.00 98.38 118 HIS A N 1
ATOM 966 C CA . HIS A 1 118 ? 0.536 3.433 -2.774 1.00 98.38 118 HIS A CA 1
ATOM 967 C C . HIS A 1 118 ? 1.669 2.529 -3.281 1.00 98.38 118 HIS A C 1
ATOM 969 O O . HIS A 1 118 ? 2.406 2.935 -4.179 1.00 98.38 118 HIS A O 1
ATOM 975 N N . GLU A 1 119 ? 1.738 1.273 -2.834 1.00 97.94 119 GLU A N 1
ATOM 976 C CA . GLU A 1 119 ? 2.743 0.315 -3.331 1.00 97.94 119 GLU A CA 1
ATOM 977 C C . GLU A 1 119 ? 2.588 0.024 -4.833 1.00 97.94 119 GLU A C 1
ATOM 979 O O . GLU A 1 119 ? 3.563 -0.044 -5.586 1.00 97.94 119 GLU A O 1
ATOM 984 N N . VAL A 1 120 ? 1.346 -0.073 -5.317 1.00 97.94 120 VAL A N 1
ATOM 985 C CA . VAL A 1 120 ? 1.068 -0.161 -6.760 1.00 97.94 120 VAL A CA 1
ATOM 986 C C . VAL A 1 120 ? 1.525 1.107 -7.485 1.00 97.94 120 VAL A C 1
ATOM 988 O O . VAL A 1 120 ? 2.069 1.026 -8.585 1.00 97.94 120 VAL A O 1
ATOM 991 N N . GLY A 1 121 ? 1.346 2.277 -6.878 1.00 97.75 121 GLY A N 1
ATOM 992 C CA . GLY A 1 121 ? 1.802 3.559 -7.399 1.00 97.75 121 GLY A CA 1
ATOM 993 C C . GLY A 1 121 ? 3.319 3.610 -7.564 1.00 97.75 121 GLY A C 1
ATOM 994 O O . GLY A 1 121 ? 3.788 4.071 -8.607 1.00 97.75 121 GLY A O 1
ATOM 995 N N . HIS A 1 122 ? 4.082 3.088 -6.597 1.00 96.38 122 HIS A N 1
ATOM 996 C CA . HIS A 1 122 ? 5.535 2.914 -6.724 1.00 96.38 122 HIS A CA 1
ATOM 997 C C . HIS A 1 122 ? 5.886 2.073 -7.947 1.00 96.38 122 HIS A C 1
ATOM 999 O O . HIS A 1 122 ? 6.681 2.498 -8.785 1.00 96.38 122 HIS A O 1
ATOM 1005 N N . TYR A 1 123 ? 5.233 0.921 -8.103 1.00 96.56 123 TYR A N 1
ATOM 1006 C CA . TYR A 1 123 ? 5.465 0.030 -9.236 1.00 96.56 123 TYR A CA 1
ATOM 1007 C C . TYR A 1 123 ? 5.153 0.703 -10.583 1.00 96.56 123 TYR A C 1
ATOM 1009 O O . TYR A 1 123 ? 6.001 0.738 -11.476 1.00 96.56 123 TYR A O 1
ATOM 1017 N N . ILE A 1 124 ? 3.965 1.297 -10.734 1.00 96.81 124 ILE A N 1
ATOM 1018 C CA . ILE A 1 124 ? 3.537 1.952 -11.980 1.00 96.81 124 ILE A CA 1
ATOM 1019 C C . ILE A 1 124 ? 4.468 3.113 -12.345 1.00 96.81 124 ILE A C 1
ATOM 1021 O O . ILE A 1 124 ? 4.904 3.214 -13.496 1.00 96.81 124 ILE A O 1
ATOM 1025 N N . HIS A 1 125 ? 4.811 3.977 -11.387 1.00 95.69 125 HIS A N 1
ATOM 1026 C CA . HIS A 1 125 ? 5.712 5.095 -11.656 1.00 95.69 125 HIS A CA 1
ATOM 1027 C C . HIS A 1 125 ? 7.117 4.634 -12.014 1.00 95.69 125 HIS A C 1
ATOM 1029 O O . HIS A 1 125 ? 7.724 5.227 -12.904 1.00 95.69 125 HIS A O 1
ATOM 1035 N N . ALA A 1 126 ? 7.608 3.560 -11.404 1.00 94.25 126 ALA A N 1
ATOM 1036 C CA . ALA A 1 126 ? 8.903 2.999 -11.745 1.00 94.25 126 ALA A CA 1
ATOM 1037 C C . ALA A 1 126 ? 8.937 2.430 -13.178 1.00 94.25 126 ALA A C 1
ATOM 1039 O O . ALA A 1 126 ? 9.898 2.656 -13.915 1.00 94.25 126 ALA A O 1
ATOM 1040 N N . LEU A 1 127 ? 7.849 1.809 -13.652 1.00 94.81 127 LEU A N 1
ATOM 1041 C CA . LEU A 1 127 ? 7.729 1.347 -15.046 1.00 94.81 127 LEU A CA 1
ATOM 1042 C C . LEU A 1 127 ? 7.631 2.472 -16.088 1.00 94.81 127 LEU A C 1
ATOM 1044 O O . LEU A 1 127 ? 7.973 2.268 -17.262 1.00 94.81 127 LEU A O 1
ATOM 1048 N N . ILE A 1 128 ? 7.141 3.644 -15.688 1.00 93.69 128 ILE A N 1
ATOM 1049 C CA . ILE A 1 128 ? 7.022 4.818 -16.561 1.00 93.69 128 ILE A CA 1
ATOM 1050 C C . ILE A 1 128 ? 8.313 5.645 -16.537 1.00 93.69 128 ILE A C 1
ATOM 1052 O O . ILE A 1 128 ? 8.786 6.076 -17.587 1.00 93.69 128 ILE A O 1
ATOM 1056 N N . GLY A 1 129 ? 8.859 5.887 -15.346 1.00 90.81 129 GLY A N 1
ATOM 1057 C CA . GLY A 1 129 ? 9.974 6.801 -15.109 1.00 90.81 129 GLY A CA 1
ATOM 1058 C C . GLY A 1 129 ? 11.357 6.182 -15.297 1.00 90.81 129 GLY A C 1
ATOM 1059 O O . GLY A 1 129 ? 12.299 6.917 -15.591 1.00 90.81 129 GLY A O 1
ATOM 1060 N N . GLY A 1 130 ? 11.481 4.860 -15.153 1.00 92.06 130 GLY A N 1
ATOM 1061 C CA . GLY A 1 130 ? 12.735 4.145 -15.363 1.00 92.06 130 GLY A CA 1
ATOM 1062 C C . GLY A 1 130 ? 13.167 4.128 -16.831 1.00 92.06 130 GLY A C 1
ATOM 1063 O O . GLY A 1 130 ? 12.363 3.899 -17.739 1.00 92.06 130 GLY A O 1
ATOM 1064 N N . ARG A 1 131 ? 14.462 4.334 -17.073 1.00 92.69 131 ARG A N 1
ATOM 1065 C CA . ARG A 1 131 ? 15.083 4.413 -18.410 1.00 92.69 131 ARG A CA 1
ATOM 1066 C C . ARG A 1 131 ? 15.538 3.062 -18.967 1.00 92.69 131 ARG A C 1
ATOM 1068 O O . ARG A 1 131 ? 16.072 3.009 -20.075 1.00 92.69 131 ARG A O 1
ATOM 1075 N N . GLY A 1 132 ? 15.336 1.985 -18.213 1.00 91.62 132 GLY A N 1
ATOM 1076 C CA . GLY A 1 132 ? 15.653 0.617 -18.618 1.00 91.62 132 GLY A CA 1
ATOM 1077 C C . GLY A 1 132 ? 14.895 0.142 -19.862 1.00 91.62 132 GLY A C 1
ATOM 1078 O O . GLY A 1 132 ? 13.799 0.617 -20.175 1.00 91.62 132 GLY A O 1
ATOM 1079 N N . LYS A 1 133 ? 15.465 -0.834 -20.577 1.00 91.50 133 LYS A N 1
ATOM 1080 C CA . LYS A 1 133 ? 14.859 -1.417 -21.787 1.00 91.50 133 LYS A CA 1
ATOM 1081 C C . LYS A 1 133 ? 13.757 -2.419 -21.461 1.00 91.50 133 LYS A C 1
ATOM 1083 O O . LYS A 1 133 ? 12.804 -2.549 -22.224 1.00 91.50 133 LYS A O 1
ATOM 1088 N N . ASN A 1 134 ? 13.889 -3.131 -20.345 1.00 90.94 134 ASN A N 1
ATOM 1089 C CA . ASN A 1 134 ? 12.920 -4.113 -19.863 1.00 90.94 134 ASN A CA 1
ATOM 1090 C C . ASN A 1 134 ? 12.378 -3.729 -18.476 1.00 90.94 134 ASN A C 1
ATOM 1092 O O . ASN A 1 134 ? 12.879 -2.814 -17.826 1.00 90.94 134 ASN A O 1
ATOM 1096 N N . LYS A 1 135 ? 11.332 -4.437 -18.032 1.00 89.88 135 LYS A N 1
ATOM 1097 C CA . LYS A 1 135 ? 10.631 -4.194 -16.762 1.00 89.88 135 LYS A CA 1
ATOM 1098 C C . LYS A 1 135 ? 11.594 -4.134 -15.568 1.00 89.88 135 LYS A C 1
ATOM 1100 O O . LYS A 1 135 ? 11.566 -3.167 -14.816 1.00 89.88 135 LYS A O 1
ATOM 1105 N N . ARG A 1 136 ? 12.485 -5.124 -15.459 1.00 90.38 136 ARG A N 1
ATOM 1106 C CA . ARG A 1 136 ? 13.507 -5.224 -14.410 1.00 90.38 136 ARG A CA 1
ATOM 1107 C C . ARG A 1 136 ? 14.399 -3.982 -14.372 1.00 90.38 136 ARG A C 1
ATOM 1109 O O . ARG A 1 136 ? 14.484 -3.321 -13.345 1.00 90.38 136 ARG A O 1
ATOM 1116 N N . GLU A 1 137 ? 15.021 -3.639 -15.498 1.00 91.44 137 GLU A N 1
ATOM 1117 C CA . GLU A 1 137 ? 15.932 -2.491 -15.600 1.00 91.44 137 GLU A CA 1
ATOM 1118 C C . GLU A 1 137 ? 15.242 -1.164 -15.272 1.00 91.44 137 GLU A C 1
ATOM 1120 O O . GLU A 1 137 ? 15.853 -0.292 -14.663 1.00 91.44 137 GLU A O 1
ATOM 1125 N N . LYS A 1 138 ? 13.972 -0.997 -15.661 1.00 93.38 138 LYS A N 1
ATOM 1126 C CA . LYS A 1 138 ? 13.212 0.217 -15.342 1.00 93.38 138 LYS A CA 1
ATOM 1127 C C . LYS A 1 138 ? 12.986 0.380 -13.845 1.00 93.38 138 LYS A C 1
ATOM 1129 O O . LYS A 1 138 ? 13.146 1.480 -13.329 1.00 93.38 138 LYS A O 1
ATOM 1134 N N . LEU A 1 139 ? 12.621 -0.708 -13.170 1.00 91.69 139 LEU A N 1
ATOM 1135 C CA . LEU A 1 139 ? 12.386 -0.695 -11.733 1.00 91.69 139 LEU A CA 1
ATOM 1136 C C . LEU A 1 139 ? 13.680 -0.334 -10.990 1.00 91.69 139 LEU A C 1
ATOM 1138 O O . LEU A 1 139 ? 13.674 0.623 -10.222 1.00 91.69 139 LEU A O 1
ATOM 1142 N N . PHE A 1 140 ? 14.798 -1.001 -11.295 1.00 90.31 140 PHE A N 1
ATOM 1143 C CA . PHE A 1 140 ? 16.093 -0.681 -10.677 1.00 90.31 140 PHE A CA 1
ATOM 1144 C C . PHE A 1 140 ? 16.542 0.761 -10.941 1.00 90.31 140 PHE A C 1
ATOM 1146 O O . PHE A 1 140 ? 16.822 1.480 -9.988 1.00 90.31 140 PHE A O 1
ATOM 1153 N N . ASP A 1 141 ? 16.516 1.229 -12.196 1.00 89.88 141 ASP A N 1
ATOM 1154 C CA . ASP A 1 141 ? 16.901 2.610 -12.540 1.00 89.88 141 ASP A CA 1
ATOM 1155 C C . ASP A 1 141 ? 16.080 3.653 -11.764 1.00 89.88 141 ASP A C 1
ATOM 1157 O O . ASP A 1 141 ? 16.625 4.638 -11.258 1.00 89.88 141 ASP A O 1
ATOM 1161 N N . TYR A 1 142 ? 14.772 3.419 -11.621 1.00 89.81 142 TYR A N 1
ATOM 1162 C CA . TYR A 1 142 ? 13.902 4.312 -10.868 1.00 89.81 142 TYR A CA 1
ATOM 1163 C C . TYR A 1 142 ? 14.264 4.346 -9.380 1.00 89.81 142 TYR A C 1
ATOM 1165 O O . TYR A 1 142 ? 14.475 5.429 -8.832 1.00 89.81 142 TYR A O 1
ATOM 1173 N N . PHE A 1 143 ? 14.358 3.192 -8.713 1.00 86.31 143 PHE A N 1
ATOM 1174 C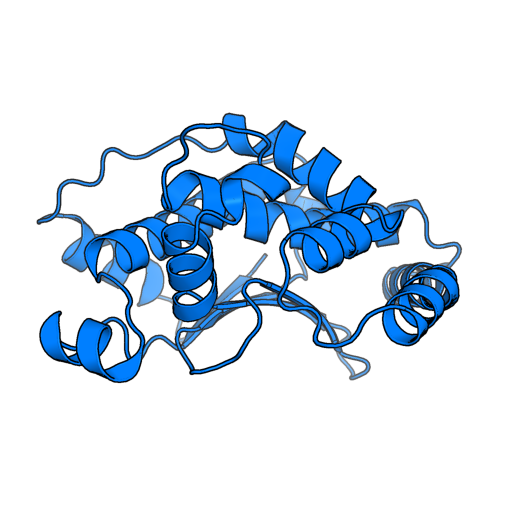 CA . PHE A 1 143 ? 14.627 3.154 -7.271 1.00 86.31 143 PHE A CA 1
ATOM 1175 C C . PHE A 1 143 ? 16.052 3.611 -6.925 1.00 86.31 143 PHE A C 1
ATOM 1177 O O . PHE A 1 143 ? 16.218 4.377 -5.969 1.00 86.31 143 PHE A O 1
ATOM 1184 N N . ASP A 1 144 ? 17.048 3.279 -7.752 1.00 86.06 144 ASP A N 1
ATOM 1185 C CA . ASP A 1 144 ? 18.428 3.757 -7.602 1.00 86.06 144 ASP A CA 1
ATOM 1186 C C . ASP A 1 144 ? 18.504 5.287 -7.720 1.00 86.06 144 ASP A C 1
ATOM 1188 O O . ASP A 1 144 ? 19.129 5.962 -6.896 1.00 86.06 144 ASP A O 1
ATOM 1192 N N . GLY A 1 145 ? 17.787 5.872 -8.687 1.00 81.06 145 GLY A N 1
ATOM 1193 C CA . GLY A 1 145 ? 17.674 7.327 -8.834 1.00 81.06 145 GLY A CA 1
ATOM 1194 C C . GLY A 1 145 ? 17.034 8.018 -7.620 1.00 81.06 145 GLY A C 1
ATOM 1195 O O . GLY A 1 145 ? 17.338 9.178 -7.320 1.00 81.06 145 GLY A O 1
ATOM 1196 N N . GLY A 1 146 ? 16.185 7.301 -6.879 1.00 78.06 146 GLY A N 1
ATOM 1197 C CA . GLY A 1 146 ? 15.542 7.776 -5.654 1.00 78.06 146 GLY A CA 1
ATOM 1198 C C . GLY A 1 146 ? 16.446 7.764 -4.427 1.00 78.06 146 GLY A C 1
ATOM 1199 O O . GLY A 1 146 ? 16.230 8.548 -3.496 1.00 78.06 146 GLY A O 1
ATOM 1200 N N . GLN A 1 147 ? 17.475 6.915 -4.418 1.00 83.38 147 GLN A N 1
ATOM 1201 C CA . GLN A 1 147 ? 18.258 6.589 -3.225 1.00 83.38 147 GLN A CA 1
ATOM 1202 C C . GLN A 1 147 ? 18.915 7.817 -2.579 1.00 83.38 147 GLN A C 1
ATOM 1204 O O . GLN A 1 147 ? 19.014 7.905 -1.355 1.00 83.38 147 GLN A O 1
ATOM 1209 N N . TYR A 1 148 ? 19.277 8.830 -3.373 1.00 84.06 148 TYR A N 1
ATOM 1210 C CA . TYR A 1 148 ? 19.770 10.113 -2.861 1.00 84.06 148 TYR A CA 1
ATOM 1211 C C . TYR A 1 148 ? 18.787 10.790 -1.888 1.00 84.06 148 TYR A C 1
ATOM 1213 O O . TYR A 1 148 ? 19.198 11.297 -0.839 1.00 84.06 148 TYR A O 1
ATOM 1221 N N . TYR A 1 149 ? 17.490 10.806 -2.210 1.00 83.50 149 TYR A N 1
ATOM 1222 C CA . TYR A 1 149 ? 16.472 11.445 -1.373 1.00 83.50 149 TYR A CA 1
ATOM 1223 C C . TYR A 1 149 ? 16.254 10.675 -0.072 1.00 83.50 149 TYR A C 1
ATOM 1225 O O . TYR A 1 149 ? 16.212 11.295 0.995 1.00 83.50 149 TYR A O 1
ATOM 1233 N N . TYR A 1 150 ? 16.203 9.343 -0.148 1.00 84.44 150 TYR A N 1
ATOM 1234 C CA . TYR A 1 150 ? 16.103 8.478 1.028 1.00 84.44 150 TYR A CA 1
ATOM 1235 C C . TYR A 1 150 ? 17.336 8.619 1.928 1.00 84.44 150 TYR A C 1
ATOM 1237 O O . TYR A 1 150 ? 17.191 8.844 3.126 1.00 84.44 150 TYR A O 1
ATOM 1245 N N . ASN A 1 151 ? 18.550 8.648 1.371 1.00 86.31 151 ASN A N 1
ATOM 1246 C CA . ASN A 1 151 ? 19.778 8.873 2.142 1.00 86.31 151 ASN A CA 1
ATOM 1247 C C . ASN A 1 151 ? 19.761 10.219 2.887 1.00 86.31 151 ASN A C 1
ATOM 1249 O O . ASN A 1 151 ? 20.132 10.293 4.059 1.00 86.31 151 ASN A O 1
ATOM 1253 N N . ARG A 1 152 ? 19.282 11.297 2.250 1.00 84.62 152 ARG A N 1
ATOM 1254 C CA . ARG A 1 152 ? 19.139 12.602 2.923 1.00 84.62 152 ARG A CA 1
ATOM 1255 C C . ARG A 1 152 ? 18.063 12.608 3.999 1.00 84.62 152 ARG A C 1
ATOM 1257 O O . ARG A 1 152 ? 18.197 13.357 4.966 1.00 84.62 152 ARG A O 1
ATOM 1264 N N . TYR A 1 153 ? 16.997 11.837 3.818 1.00 86.38 153 TYR A N 1
ATOM 1265 C CA . TYR A 1 153 ? 15.987 11.638 4.849 1.00 86.38 153 TYR A CA 1
ATOM 1266 C C . TYR A 1 153 ? 16.589 10.903 6.055 1.00 86.38 153 TYR A C 1
ATOM 1268 O O . TYR A 1 153 ? 16.514 11.422 7.168 1.00 86.38 153 TYR A O 1
ATOM 1276 N N . MET A 1 154 ? 17.292 9.789 5.822 1.00 86.38 154 MET A N 1
ATOM 1277 C CA . MET A 1 154 ? 17.960 8.990 6.859 1.00 86.38 154 MET A CA 1
ATOM 1278 C C . MET A 1 154 ? 18.980 9.803 7.671 1.00 86.38 154 MET A C 1
ATOM 1280 O O . MET A 1 154 ? 19.086 9.632 8.878 1.00 86.38 154 MET A O 1
ATOM 1284 N N . GLN A 1 155 ? 19.691 10.744 7.040 1.00 87.69 155 GLN A N 1
ATOM 1285 C CA . GLN A 1 155 ? 20.616 11.656 7.733 1.00 87.69 155 GLN A CA 1
ATOM 1286 C C . GLN A 1 155 ? 19.925 12.663 8.668 1.00 87.69 155 GLN A C 1
ATOM 1288 O O . GLN A 1 155 ? 20.571 13.228 9.547 1.00 87.69 155 GLN A O 1
ATOM 1293 N N . LYS A 1 156 ? 18.642 12.959 8.435 1.00 83.31 156 LYS A N 1
ATOM 1294 C CA . LYS A 1 156 ? 17.876 13.979 9.170 1.00 83.31 156 LYS A CA 1
ATOM 1295 C C . LYS A 1 156 ? 16.890 13.389 10.167 1.00 83.31 156 LYS A C 1
ATOM 1297 O O . LYS A 1 156 ? 16.447 14.110 11.061 1.00 83.31 156 LYS A O 1
ATOM 1302 N N . MET A 1 157 ? 16.495 12.136 9.976 1.00 84.19 157 MET A N 1
ATOM 1303 C CA . MET A 1 157 ? 15.617 11.443 10.905 1.00 84.19 157 MET A CA 1
ATOM 1304 C C . MET A 1 157 ? 16.394 11.062 12.169 1.00 84.19 157 MET A C 1
ATOM 1306 O O . MET A 1 157 ? 17.574 10.729 12.117 1.00 84.19 157 MET A O 1
ATOM 1310 N N . VAL A 1 158 ? 15.722 11.118 13.313 1.00 83.12 158 VAL A N 1
ATOM 1311 C CA . VAL A 1 158 ? 16.254 10.672 14.603 1.00 83.12 158 VAL A CA 1
ATOM 1312 C C . VAL A 1 158 ? 15.768 9.257 14.888 1.00 83.12 158 VAL A C 1
ATOM 1314 O O . VAL A 1 158 ? 16.561 8.384 15.223 1.00 83.12 158 VAL A O 1
ATOM 1317 N N . LYS A 1 159 ? 14.455 9.033 14.760 1.00 80.44 159 LYS A N 1
ATOM 1318 C CA . LYS A 1 159 ? 13.813 7.731 15.009 1.00 80.44 159 LYS A CA 1
ATOM 1319 C C . LYS A 1 159 ? 12.807 7.337 13.929 1.00 80.44 159 LYS A C 1
ATOM 1321 O O . LYS A 1 159 ? 12.424 6.178 13.885 1.00 80.44 159 LYS A O 1
ATOM 1326 N N . GLY A 1 160 ? 12.354 8.278 13.096 1.00 73.38 160 GLY A N 1
ATOM 1327 C CA . GLY A 1 160 ? 11.348 8.015 12.058 1.00 73.38 160 GLY A CA 1
ATOM 1328 C C . GLY A 1 160 ? 9.924 7.816 12.589 1.00 73.38 160 GLY A C 1
ATOM 1329 O O . GLY A 1 160 ? 9.033 7.461 11.828 1.00 73.38 160 GLY A O 1
ATOM 1330 N N . ILE A 1 161 ? 9.696 8.057 13.883 1.00 75.62 161 ILE A N 1
ATOM 1331 C CA . ILE A 1 161 ? 8.417 7.769 14.550 1.00 75.62 161 ILE A CA 1
ATOM 1332 C C . ILE A 1 161 ? 7.543 9.009 14.725 1.00 75.62 161 ILE A C 1
ATOM 1334 O O . ILE A 1 161 ? 6.348 8.888 14.967 1.00 75.62 161 ILE A O 1
ATOM 1338 N N . SER A 1 162 ? 8.112 10.216 14.644 1.00 83.25 162 SER A N 1
ATOM 1339 C CA . SER A 1 162 ? 7.325 11.430 14.856 1.00 83.25 162 SER A CA 1
ATOM 1340 C C . SER A 1 162 ? 6.513 11.804 13.617 1.00 83.25 162 SER A C 1
ATOM 1342 O O . SER A 1 162 ? 6.987 11.675 12.489 1.00 83.25 162 SER A O 1
ATOM 1344 N N . ASN A 1 163 ? 5.342 12.416 13.818 1.00 81.50 163 ASN A N 1
ATOM 1345 C CA . ASN A 1 163 ? 4.512 12.948 12.725 1.00 81.50 163 ASN A CA 1
ATOM 1346 C C . ASN A 1 163 ? 5.295 13.883 11.789 1.00 81.50 163 ASN A C 1
ATOM 1348 O O . ASN A 1 163 ? 5.027 13.952 10.592 1.00 81.50 163 ASN A O 1
ATOM 1352 N N . LYS A 1 164 ? 6.277 14.623 12.325 1.00 86.44 164 LYS A N 1
ATOM 1353 C CA . LYS A 1 164 ? 7.151 15.495 11.533 1.00 86.44 164 LYS A CA 1
ATOM 1354 C C . LYS A 1 164 ? 8.069 14.688 10.613 1.00 86.44 164 LYS A C 1
ATOM 1356 O O . LYS A 1 164 ? 8.241 15.076 9.460 1.00 86.44 164 LYS A O 1
ATOM 1361 N N . GLU A 1 165 ? 8.658 13.606 11.114 1.00 85.69 165 GLU A N 1
ATOM 1362 C CA . GLU A 1 165 ? 9.512 12.710 10.329 1.00 85.69 165 GLU A CA 1
ATOM 1363 C C . GLU A 1 165 ? 8.691 11.950 9.287 1.00 85.69 165 GLU A C 1
ATOM 1365 O O . GLU A 1 165 ? 9.039 12.009 8.113 1.00 85.69 165 GLU A O 1
ATOM 1370 N N . LYS A 1 166 ? 7.544 11.373 9.665 1.00 84.94 166 LYS A N 1
ATOM 1371 C CA . LYS A 1 166 ? 6.627 10.703 8.727 1.00 84.94 166 LYS A CA 1
ATOM 1372 C C . LYS A 1 166 ? 6.169 11.642 7.608 1.00 84.94 166 LYS A C 1
ATOM 1374 O O . LYS A 1 166 ? 6.285 11.327 6.426 1.00 84.94 166 LYS A O 1
ATOM 1379 N N . LYS A 1 167 ? 5.779 12.877 7.948 1.00 86.50 167 LYS A N 1
ATOM 1380 C CA . LYS A 1 167 ? 5.458 13.910 6.949 1.00 86.50 167 LYS A CA 1
ATOM 1381 C C . LYS A 1 167 ? 6.659 14.273 6.069 1.00 86.50 167 LYS A C 1
ATOM 1383 O O . LYS A 1 167 ? 6.476 14.600 4.900 1.00 86.50 167 LYS A O 1
ATOM 1388 N N . MET A 1 168 ? 7.879 14.280 6.606 1.00 87.19 168 MET A N 1
ATOM 1389 C CA . MET A 1 168 ? 9.089 14.534 5.817 1.00 87.19 168 MET A CA 1
ATOM 1390 C C . MET A 1 168 ? 9.363 13.386 4.838 1.00 87.19 168 MET A C 1
ATOM 1392 O O . MET A 1 168 ? 9.679 13.665 3.684 1.00 87.19 168 MET A O 1
ATOM 1396 N N . TYR A 1 169 ? 9.184 12.138 5.275 1.00 88.19 169 TYR A N 1
ATOM 1397 C CA . TYR A 1 169 ? 9.296 10.942 4.442 1.00 88.19 169 TYR A CA 1
ATOM 1398 C C . TYR A 1 169 ? 8.300 10.974 3.276 1.00 88.19 169 TYR A C 1
ATOM 1400 O O . TYR A 1 169 ? 8.719 10.943 2.125 1.00 88.19 169 TYR A O 1
ATOM 1408 N N . ARG A 1 170 ? 7.008 11.216 3.545 1.00 87.75 170 ARG A N 1
ATOM 1409 C CA . ARG A 1 170 ? 5.953 11.340 2.513 1.00 87.75 170 ARG A CA 1
ATOM 1410 C C . ARG A 1 170 ? 6.155 12.501 1.521 1.00 87.75 170 ARG A C 1
ATOM 1412 O O . ARG A 1 170 ? 5.455 12.609 0.521 1.00 87.75 170 ARG A O 1
ATOM 1419 N N . ASN A 1 171 ? 7.104 13.408 1.780 1.00 88.69 171 ASN A N 1
ATOM 1420 C CA . ASN A 1 171 ? 7.483 14.471 0.841 1.00 88.69 171 ASN A CA 1
ATOM 1421 C C . ASN A 1 171 ? 8.662 14.099 -0.075 1.00 88.69 171 ASN A C 1
ATOM 1423 O O . ASN A 1 171 ? 9.032 14.911 -0.929 1.00 88.69 171 ASN A O 1
ATOM 1427 N N . ILE A 1 172 ? 9.251 12.910 0.076 1.00 91.06 172 ILE A N 1
ATOM 1428 C CA . ILE A 1 172 ? 10.197 12.364 -0.902 1.00 91.06 172 ILE A CA 1
ATOM 1429 C C . ILE A 1 172 ? 9.469 12.234 -2.253 1.00 91.06 172 ILE A C 1
ATOM 1431 O O . ILE A 1 172 ? 8.309 11.826 -2.272 1.00 91.06 172 ILE A O 1
ATOM 1435 N N . PRO A 1 173 ? 10.094 12.596 -3.393 1.00 90.12 173 PRO A N 1
ATOM 1436 C CA . PRO A 1 173 ? 9.402 12.622 -4.682 1.00 90.12 173 PRO A CA 1
ATOM 1437 C C . PRO A 1 173 ? 8.693 11.315 -5.063 1.00 90.12 173 PRO A C 1
ATOM 1439 O O . PRO A 1 173 ? 7.580 11.379 -5.578 1.00 90.12 173 PRO A O 1
ATOM 1442 N N . HIS A 1 174 ? 9.305 10.159 -4.789 1.00 91.44 174 HIS A N 1
ATOM 1443 C CA . HIS A 1 174 ? 8.727 8.848 -5.111 1.00 91.44 174 HIS A CA 1
ATOM 1444 C C . HIS A 1 174 ? 7.522 8.534 -4.218 1.00 91.44 174 HIS A C 1
ATOM 1446 O O . HIS A 1 174 ? 6.442 8.270 -4.737 1.00 91.44 174 HIS A O 1
ATOM 1452 N N . GLU A 1 175 ? 7.661 8.714 -2.900 1.00 94.06 175 GLU A N 1
ATOM 1453 C CA . GLU A 1 175 ? 6.553 8.612 -1.933 1.00 94.06 175 GLU A CA 1
ATOM 1454 C C . GLU A 1 175 ? 5.376 9.511 -2.313 1.00 94.06 175 GLU A C 1
ATOM 1456 O O . GLU A 1 175 ? 4.227 9.085 -2.349 1.00 94.06 175 GLU A O 1
ATOM 1461 N N . LYS A 1 176 ? 5.664 10.762 -2.677 1.00 93.94 176 LYS A N 1
ATOM 1462 C CA . LYS A 1 176 ? 4.640 11.731 -3.060 1.00 93.94 176 LYS A CA 1
ATOM 1463 C C . LYS A 1 176 ? 3.911 11.324 -4.340 1.00 93.94 176 LYS A C 1
ATOM 1465 O O . LYS A 1 176 ? 2.711 11.573 -4.452 1.00 93.94 176 LYS A O 1
ATOM 1470 N N . ALA A 1 177 ? 4.621 10.759 -5.315 1.00 94.50 177 ALA A N 1
ATOM 1471 C CA . ALA A 1 177 ? 4.011 10.267 -6.544 1.00 94.50 177 ALA A CA 1
ATOM 1472 C C . ALA A 1 177 ? 3.101 9.063 -6.247 1.00 94.50 177 ALA A C 1
ATOM 1474 O O . ALA A 1 177 ? 1.950 9.048 -6.683 1.00 94.50 177 ALA A O 1
ATOM 1475 N N . ALA A 1 178 ? 3.571 8.106 -5.444 1.00 96.62 178 ALA A N 1
ATOM 1476 C CA . ALA A 1 178 ? 2.776 6.972 -4.979 1.00 96.62 178 ALA A CA 1
ATOM 1477 C C . ALA A 1 178 ? 1.521 7.410 -4.197 1.00 96.62 178 ALA A C 1
ATOM 1479 O O . ALA A 1 178 ? 0.417 6.968 -4.517 1.00 96.62 178 ALA A O 1
ATOM 1480 N N . ASP A 1 179 ? 1.642 8.371 -3.276 1.00 96.38 179 ASP A N 1
ATOM 1481 C CA . ASP A 1 179 ? 0.503 8.965 -2.564 1.00 96.38 179 ASP A CA 1
ATOM 1482 C C . ASP A 1 179 ? -0.502 9.612 -3.522 1.00 96.38 179 ASP A C 1
ATOM 1484 O O . ASP A 1 179 ? -1.713 9.490 -3.340 1.00 96.38 179 ASP A O 1
ATOM 1488 N N . GLN A 1 180 ? -0.026 10.333 -4.542 1.00 96.00 180 GLN A N 1
ATOM 1489 C CA . GLN A 1 180 ? -0.895 10.961 -5.540 1.00 96.00 180 GLN A CA 1
ATOM 1490 C C . GLN A 1 180 ? -1.686 9.925 -6.335 1.00 96.00 180 GLN A C 1
ATOM 1492 O O . GLN A 1 180 ? -2.892 10.100 -6.513 1.00 96.00 180 GLN A O 1
ATOM 1497 N N . PHE A 1 181 ? -1.030 8.841 -6.750 1.00 97.56 181 PHE A N 1
ATOM 1498 C CA . PHE A 1 181 ? -1.694 7.712 -7.392 1.00 97.56 181 PHE A CA 1
ATOM 1499 C C . PHE A 1 181 ? -2.748 7.096 -6.463 1.00 97.56 181 PHE A C 1
ATOM 1501 O O . PHE A 1 181 ? -3.907 6.944 -6.848 1.00 97.56 181 PHE A O 1
ATOM 1508 N N . ALA A 1 182 ? -2.387 6.821 -5.209 1.00 97.69 182 ALA A N 1
ATOM 1509 C CA . ALA A 1 182 ? -3.301 6.239 -4.236 1.00 97.69 182 ALA A CA 1
ATOM 1510 C C . ALA A 1 182 ? -4.512 7.138 -3.949 1.00 97.69 182 ALA A C 1
ATOM 1512 O O . ALA A 1 182 ? -5.650 6.671 -3.984 1.00 97.69 182 ALA A O 1
ATOM 1513 N N . MET A 1 183 ? -4.302 8.441 -3.741 1.00 95.94 183 MET A N 1
ATOM 1514 C CA . MET A 1 183 ? -5.384 9.410 -3.528 1.00 95.94 183 MET A CA 1
ATOM 1515 C C . MET A 1 183 ? -6.341 9.498 -4.722 1.00 95.94 183 MET A C 1
ATOM 1517 O O . MET A 1 183 ? -7.538 9.698 -4.514 1.00 95.94 183 MET A O 1
ATOM 1521 N N . GLN A 1 184 ? -5.831 9.360 -5.950 1.00 95.94 184 GLN A N 1
ATOM 1522 C CA . GLN A 1 184 ? -6.653 9.404 -7.157 1.00 95.94 184 GLN A CA 1
ATOM 1523 C C . GLN A 1 184 ? -7.626 8.221 -7.225 1.00 95.94 184 GLN A C 1
ATOM 1525 O O . GLN A 1 184 ? -8.772 8.410 -7.622 1.00 95.94 184 GLN A O 1
ATOM 1530 N N . TYR A 1 185 ? -7.191 7.022 -6.826 1.00 97.25 185 TYR A N 1
ATOM 1531 C CA . TYR A 1 185 ? -7.970 5.797 -7.032 1.00 97.25 185 TYR A CA 1
ATOM 1532 C C . TYR A 1 185 ? -8.640 5.241 -5.774 1.00 97.25 185 TYR A C 1
ATOM 1534 O O . TYR A 1 185 ? -9.556 4.435 -5.895 1.00 97.25 185 TYR A O 1
ATOM 1542 N N . VAL A 1 186 ? -8.273 5.685 -4.567 1.00 95.25 186 VAL A N 1
ATOM 1543 C CA . VAL A 1 186 ? -8.881 5.168 -3.324 1.00 95.25 186 VAL A CA 1
ATOM 1544 C C . VAL A 1 186 ? -10.399 5.388 -3.276 1.00 95.25 186 VAL A C 1
ATOM 1546 O O . VAL A 1 186 ? -11.123 4.584 -2.696 1.00 95.25 186 VAL A O 1
ATOM 1549 N N . GLN A 1 187 ? -10.898 6.451 -3.913 1.00 90.69 187 GLN A N 1
ATOM 1550 C CA . GLN A 1 187 ? -12.334 6.751 -3.988 1.00 90.69 187 GLN A CA 1
ATOM 1551 C C . GLN A 1 187 ? -13.080 5.859 -4.991 1.00 90.69 187 GLN A C 1
ATOM 1553 O O . GLN A 1 187 ? -14.290 5.683 -4.866 1.00 90.69 187 GLN A O 1
ATOM 1558 N N . GLU A 1 188 ? -12.357 5.262 -5.940 1.00 92.88 188 GLU A N 1
ATOM 1559 C CA . GLU A 1 188 ? -12.899 4.336 -6.936 1.00 92.88 188 GLU A CA 1
ATOM 1560 C C . GLU A 1 188 ? -13.075 2.922 -6.370 1.00 92.88 188 GLU A C 1
ATOM 1562 O O . GLU A 1 188 ? -13.714 2.083 -7.004 1.00 92.88 188 GLU A O 1
ATOM 1567 N N . ILE A 1 189 ? -12.527 2.640 -5.178 1.00 93.12 189 ILE A N 1
ATOM 1568 C CA . ILE A 1 189 ? -12.644 1.336 -4.524 1.00 93.12 189 ILE A CA 1
ATOM 1569 C C . ILE A 1 189 ? -14.023 1.226 -3.858 1.00 93.12 189 ILE A C 1
ATOM 1571 O O . ILE A 1 189 ? -14.295 1.888 -2.853 1.00 93.12 189 ILE A O 1
ATOM 1575 N N . PRO A 1 190 ? -14.923 0.364 -4.365 1.00 85.44 190 PRO A N 1
ATOM 1576 C CA . PRO A 1 190 ? -16.286 0.303 -3.859 1.00 85.44 190 PRO A CA 1
ATOM 1577 C C . PRO A 1 190 ? -16.324 -0.319 -2.460 1.00 85.44 190 PRO A C 1
ATOM 1579 O O . PRO A 1 190 ? -16.065 -1.519 -2.291 1.00 85.44 190 PRO A O 1
ATOM 1582 N N . ILE A 1 191 ? -16.702 0.507 -1.479 1.00 78.50 191 ILE A N 1
ATOM 1583 C CA . ILE A 1 191 ? -16.861 0.129 -0.072 1.00 78.50 191 ILE A CA 1
ATOM 1584 C C . ILE A 1 191 ? -17.975 -0.909 0.051 1.00 78.50 191 ILE A C 1
ATOM 1586 O O . ILE A 1 191 ? -19.111 -0.697 -0.375 1.00 78.50 191 ILE A O 1
ATOM 1590 N N . ILE A 1 192 ? -17.659 -2.031 0.688 1.00 67.81 192 ILE A N 1
ATOM 1591 C CA . ILE A 1 192 ? -18.654 -3.037 1.048 1.00 67.81 192 ILE A CA 1
ATOM 1592 C C . ILE A 1 192 ? -19.122 -2.721 2.467 1.00 67.81 192 ILE A C 1
ATOM 1594 O O . ILE A 1 192 ? -18.302 -2.563 3.369 1.00 67.81 192 ILE A O 1
ATOM 1598 N N . ARG A 1 193 ? -20.439 -2.640 2.690 1.00 60.53 193 ARG A N 1
ATOM 1599 C CA . ARG A 1 193 ? -20.979 -2.655 4.055 1.00 60.53 193 ARG A CA 1
ATOM 1600 C C . ARG A 1 193 ? -20.734 -4.044 4.633 1.00 60.53 193 ARG A C 1
ATOM 1602 O O . ARG A 1 193 ? -21.381 -5.009 4.235 1.00 60.53 193 ARG A O 1
ATOM 1609 N N . LEU A 1 194 ? -19.743 -4.138 5.509 1.00 58.28 194 LEU A N 1
ATOM 1610 C CA . LEU A 1 194 ? -19.337 -5.384 6.138 1.00 58.28 194 LEU A CA 1
ATOM 1611 C C . LEU A 1 194 ? -20.345 -5.710 7.247 1.00 58.28 194 LEU A C 1
ATOM 1613 O O . LEU A 1 194 ? -20.329 -5.088 8.306 1.00 58.28 194 LEU A O 1
ATOM 1617 N N . ASP A 1 195 ? -21.252 -6.653 6.988 1.00 55.62 195 ASP A N 1
ATOM 1618 C CA . ASP A 1 195 ? -22.096 -7.228 8.036 1.00 55.62 195 ASP A CA 1
ATOM 1619 C C . ASP A 1 195 ? -21.285 -8.312 8.764 1.00 55.62 195 ASP A C 1
ATOM 1621 O O . ASP A 1 195 ? -20.772 -9.250 8.140 1.00 55.62 195 ASP A O 1
ATOM 1625 N N . SER A 1 196 ? -21.103 -8.163 10.078 1.00 48.47 196 SER A N 1
ATOM 1626 C CA . SER A 1 196 ? -20.064 -8.864 10.854 1.00 48.47 196 SER A CA 1
ATOM 1627 C C . SER A 1 196 ? -20.190 -10.392 10.839 1.00 48.47 196 SER A C 1
ATOM 1629 O O . SER A 1 196 ? -19.195 -11.093 10.999 1.00 48.47 196 SER A O 1
ATOM 1631 N N . LYS A 1 197 ? -21.392 -10.927 10.584 1.00 46.25 197 LYS A N 1
ATOM 1632 C CA . LYS A 1 197 ? -21.650 -12.375 10.490 1.00 46.25 197 LYS A CA 1
ATOM 1633 C C . LYS A 1 197 ? -21.287 -12.995 9.136 1.00 46.25 197 LYS A C 1
ATOM 1635 O O . LYS A 1 197 ? -21.066 -14.200 9.065 1.00 46.25 197 LYS A O 1
ATOM 1640 N N . LEU A 1 198 ? -21.234 -12.206 8.062 1.00 42.84 198 LEU A N 1
ATOM 1641 C CA . LEU A 1 198 ? -20.983 -12.691 6.697 1.00 42.84 198 LEU A CA 1
ATOM 1642 C C . LEU A 1 198 ? -19.496 -12.670 6.316 1.00 42.84 198 LEU A C 1
ATOM 1644 O O . LEU A 1 198 ? -19.096 -13.389 5.397 1.00 42.84 198 LEU A O 1
ATOM 1648 N N . LEU A 1 199 ? -18.670 -11.886 7.020 1.00 49.91 199 LEU A N 1
ATOM 1649 C CA . LEU A 1 199 ? -17.257 -11.719 6.675 1.00 49.91 199 LEU A CA 1
ATOM 1650 C C . LEU A 1 199 ? -16.401 -12.929 6.987 1.00 49.91 199 LEU A C 1
ATOM 1652 O O . LEU A 1 199 ? -15.636 -13.341 6.120 1.00 49.91 199 LEU A O 1
ATOM 1656 N N . THR A 1 200 ? -16.546 -13.518 8.173 1.00 49.44 200 THR A N 1
ATOM 1657 C CA . THR A 1 200 ? -15.749 -14.688 8.549 1.00 49.44 200 THR A CA 1
ATOM 1658 C C . THR A 1 200 ? -15.984 -15.808 7.539 1.00 49.44 200 THR A C 1
ATOM 1660 O O . THR A 1 200 ? -15.036 -16.371 7.022 1.00 49.44 200 THR A O 1
ATOM 1663 N N . CYS A 1 201 ? -17.229 -16.050 7.119 1.00 40.72 201 CYS A N 1
ATOM 1664 C CA . CYS A 1 201 ? -17.535 -17.126 6.172 1.00 40.72 201 CYS A CA 1
ATOM 1665 C C . CYS A 1 201 ? -17.140 -16.847 4.709 1.00 40.72 201 CYS A C 1
ATOM 1667 O O . CYS A 1 201 ? -16.787 -17.791 4.004 1.00 40.72 201 CYS A O 1
ATOM 1669 N N . ASN A 1 202 ? -17.205 -15.599 4.222 1.00 47.47 202 ASN A N 1
ATOM 1670 C CA . ASN A 1 202 ? -16.945 -15.302 2.805 1.00 47.47 202 ASN A CA 1
ATOM 1671 C C . ASN A 1 202 ? -15.513 -14.839 2.516 1.00 47.47 202 ASN A C 1
ATOM 1673 O O . ASN A 1 202 ? -14.989 -15.219 1.473 1.00 47.47 202 ASN A O 1
ATOM 1677 N N . LEU A 1 203 ? -14.841 -14.107 3.415 1.00 51.34 203 LEU A N 1
ATOM 1678 C CA . LEU A 1 203 ? -13.403 -13.849 3.253 1.00 51.34 203 LEU A CA 1
ATOM 1679 C C . LEU A 1 203 ? -12.620 -15.163 3.325 1.00 51.34 203 LEU A C 1
ATOM 1681 O O . LEU A 1 203 ? -11.797 -15.395 2.451 1.00 51.34 203 LEU A O 1
ATOM 1685 N N . LEU A 1 204 ? -12.969 -16.086 4.233 1.00 49.69 204 LEU A N 1
ATOM 1686 C CA . LEU A 1 204 ? -12.351 -17.422 4.289 1.00 49.69 204 LEU A CA 1
ATOM 1687 C C . LEU A 1 204 ? -12.546 -18.238 2.997 1.00 49.69 204 LEU A C 1
ATOM 1689 O O . LEU A 1 204 ? -11.642 -18.961 2.596 1.00 49.69 204 LEU A O 1
ATOM 1693 N N . LYS A 1 205 ? -13.676 -18.094 2.289 1.00 48.31 205 LYS A N 1
ATOM 1694 C CA . LYS A 1 205 ? -13.899 -18.762 0.988 1.00 48.31 205 LYS A CA 1
ATOM 1695 C C . LYS A 1 205 ? -13.175 -18.098 -0.182 1.00 48.31 205 LYS A C 1
ATOM 1697 O O . LYS A 1 205 ? -12.848 -18.771 -1.153 1.00 48.31 205 LYS A O 1
ATOM 1702 N N . MET A 1 206 ? -12.946 -16.790 -0.109 1.00 48.66 206 MET A N 1
ATOM 1703 C CA . MET A 1 206 ? -12.183 -16.050 -1.119 1.00 48.66 206 MET A CA 1
ATOM 1704 C C . MET A 1 206 ? -10.669 -16.186 -0.942 1.00 48.66 206 MET A C 1
ATOM 1706 O O . MET A 1 206 ? -9.935 -16.052 -1.913 1.00 48.66 206 MET A O 1
ATOM 1710 N N . VAL A 1 207 ? -10.230 -16.455 0.287 1.00 49.47 207 VAL A N 1
ATOM 1711 C CA . VAL A 1 207 ? -8.827 -16.591 0.701 1.00 49.47 207 VAL A CA 1
ATOM 1712 C C . VAL A 1 207 ? -8.377 -18.062 0.700 1.00 49.47 207 VAL A C 1
ATOM 1714 O O . VAL A 1 207 ? -7.200 -18.330 0.499 1.00 49.47 207 VAL A O 1
ATOM 1717 N N . GLY A 1 208 ? -9.303 -19.018 0.865 1.00 39.38 208 GLY A N 1
ATOM 1718 C CA . GLY A 1 208 ? -9.013 -20.452 1.007 1.00 39.38 208 GLY A CA 1
ATOM 1719 C C . GLY A 1 208 ? -9.025 -21.304 -0.269 1.00 39.38 208 GLY A C 1
ATOM 1720 O O . GLY A 1 208 ? -8.815 -22.505 -0.166 1.00 39.38 208 GLY A O 1
ATOM 1721 N N . ASN A 1 209 ? -9.259 -20.739 -1.459 1.00 37.03 209 ASN A N 1
ATOM 1722 C CA . ASN A 1 209 ? -9.261 -21.510 -2.710 1.00 37.03 209 ASN A CA 1
ATOM 1723 C C . ASN A 1 209 ? -8.222 -20.971 -3.698 1.00 37.03 209 ASN A C 1
ATOM 1725 O O . ASN A 1 209 ? -8.539 -20.089 -4.496 1.00 37.03 209 ASN A O 1
ATOM 1729 N N . ARG A 1 210 ? -7.006 -21.533 -3.630 1.00 39.69 210 ARG A N 1
ATOM 1730 C CA . ARG A 1 210 ? -6.103 -21.871 -4.755 1.00 39.69 210 ARG A CA 1
ATOM 1731 C C . ARG A 1 210 ? -4.809 -22.490 -4.200 1.00 39.69 210 ARG A C 1
ATOM 1733 O O . ARG A 1 210 ? -3.732 -21.915 -4.287 1.00 39.69 210 ARG A O 1
ATOM 1740 N N . THR A 1 211 ? -4.938 -23.664 -3.594 1.00 34.59 211 THR A N 1
ATOM 1741 C CA . THR A 1 211 ? -3.844 -24.638 -3.519 1.00 34.59 211 THR A CA 1
ATOM 1742 C C . THR A 1 211 ? -4.191 -25.768 -4.471 1.00 34.59 211 THR A C 1
ATOM 1744 O O . THR A 1 211 ? -4.814 -26.732 -4.041 1.00 34.59 211 THR A O 1
ATOM 1747 N N . GLU A 1 212 ? -3.850 -25.599 -5.746 1.00 34.09 212 GLU A N 1
ATOM 1748 C CA . GLU A 1 212 ? -3.518 -26.674 -6.693 1.00 34.09 212 GLU A CA 1
ATOM 1749 C C . GLU A 1 212 ? -2.463 -26.136 -7.663 1.00 34.09 212 GLU A C 1
ATOM 1751 O O . GLU A 1 212 ? -2.666 -25.009 -8.176 1.00 34.09 212 GLU A O 1
#